Protein AF-A0A5C5ZDZ0-F1 (afdb_monomer_lite)

Foldseek 3Di:
DDQEDEDEPPLVCVDPVNQVVCVVVNHHYHYDPVVCCVVCVVVVVVVVCCCVVQVVPDDDQDQVRVQVSSVVVVCCQQAPAQDVVVVGDHHDDDDDDDDDGPDQDFDQDPDDSDDDPPPDPDRPGSLPDTDGDFDDDDDPPCVVHQDPPSLLQRLLLVQQVCQVCCVVDVAPSADEQEAAASRLQSLLLLQQCQPPCVSLVDHPDSVGGSHHQAGEHEFYAAAQLDFDPVPPCQVSCCVVQNDCVVRVVSRLSRGSLNSNPDRPHEYEYEYEPLEDPRRVSRSVVSVVSCVVNVHHYHYDYHPDNPYRDDDPDPVSVVVVSVRCVVGRD

InterPro domains:
  IPR001584 Integrase, catalytic core [PF13683] (26-91)
  IPR001584 Integrase, catalytic core [PS50994] (1-98)
  IPR012337 Ribonuclease H-like superfamily [SSF53098] (2-94)
  IPR029058 Alpha/Beta hydrolase fold [G3DSA:3.40.50.1820] (95-325)
  IPR029058 Alpha/Beta hydrolase fold [SSF53474] (126-300)
  IPR036397 Ribonuclease H superfamily [G3DSA:3.30.420.10] (1-94)

Radius of gyration: 21.69 Å; chains: 1; bounding box: 48×58×60 Å

Sequence (329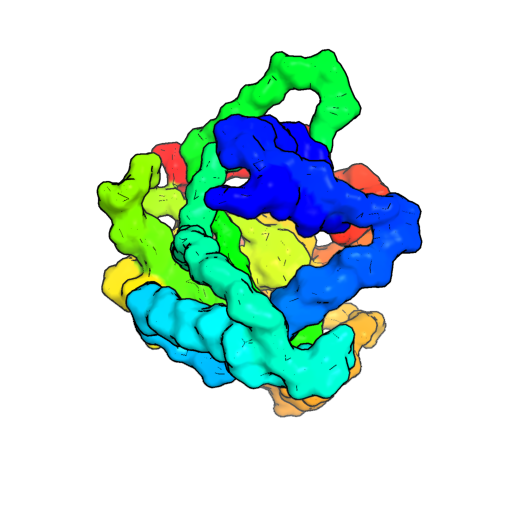 aa):
MPKYIRSDNGSEFTAKAVREWLARVGVQTLFIEPGSPWENGYVESFNGKLRDELLAREQFDTLLEAKVLIERWRRHYNTARPHSSLGYRPPPRRRPSQLASFRLRLHEASWLGYNTDAGSTTGGRSAGFAVAMADHPVAAPYKGIDPMPDSAWKIKAAARTLRAQQSDLPLNGKIGVVGFSRGSGMALMLATTGSMAEFDCQGEPRAEDSRVQAAVMMSGRFTYLDLLDDDRMLPRYAKAWGDRETHRDAWRAHGALDYLTKPTIPLLLTINTAEGPDALHQMEVLRARLTGLGSPSTYVPDANPRGHKVTLDPEILGAMTAYLRARLE

pLDDT: mean 71.9, std 19.52, range [22.02, 97.06]

Organism: NCBI:txid2528002

Secondary structure (DSSP, 8-state):
--SEEEE-S-HHHH-HHHHHHHHHTT-EEEEPPTT-GGGGHHHHHHHHHHIIIIITT---SSHHHHHHHHHHHHHHHHHT--BGGGTTBPPP-PPPPP--------EE--SSS----S---------S-EE--------TTSTTS--TTHHHHHHHHHHHHHHHGGGGTT--S--EEEE-THHHHHHHHHHH-TT-HHHHSSSS-TTS----SEEEE-S----SSS--TT-TTHHHHHHHH--TTT-HHHHHHH-GGGG-S--SSPEEE--BTTS-HHHHHHHHHHHHHHHHTT--EEE--B-SS--SS----HHHHHHHHHHHHHHH-

Structure (mmCIF, N/CA/C/O backbone):
data_AF-A0A5C5ZDZ0-F1
#
_entry.id   AF-A0A5C5ZDZ0-F1
#
loop_
_atom_site.group_PDB
_atom_site.id
_atom_site.type_symbol
_atom_site.label_atom_id
_atom_site.label_alt_id
_atom_site.label_comp_id
_atom_site.label_asym_id
_atom_site.label_entity_id
_atom_site.label_seq_id
_atom_site.pdbx_PDB_ins_code
_atom_site.Cartn_x
_atom_site.Cartn_y
_atom_site.Cartn_z
_atom_site.occupancy
_atom_site.B_iso_or_equiv
_atom_site.auth_seq_id
_atom_site.auth_comp_id
_atom_site.auth_asym_id
_atom_site.auth_atom_id
_atom_site.pdbx_PDB_model_num
ATOM 1 N N . MET A 1 1 ? 0.935 -22.674 28.063 1.00 46.53 1 MET A N 1
ATOM 2 C CA . MET A 1 1 ? 1.931 -21.738 27.497 1.00 46.53 1 MET A CA 1
ATOM 3 C C . MET A 1 1 ? 3.280 -22.446 27.379 1.00 46.53 1 MET A C 1
ATOM 5 O O . MET A 1 1 ? 3.569 -23.264 28.250 1.00 46.53 1 MET A O 1
ATOM 9 N N . PRO A 1 2 ? 4.060 -22.235 26.302 1.00 51.84 2 PRO A N 1
ATOM 10 C CA . PRO A 1 2 ? 5.414 -22.788 26.185 1.00 51.84 2 PRO A CA 1
ATOM 11 C C . PRO A 1 2 ? 6.343 -22.161 27.235 1.00 51.84 2 PRO A C 1
ATOM 13 O O . PRO A 1 2 ? 6.174 -21.000 27.568 1.00 51.84 2 PRO A O 1
ATOM 16 N N . LYS A 1 3 ? 7.332 -22.901 27.756 1.00 54.81 3 LYS A N 1
ATOM 17 C CA . LYS A 1 3 ? 8.294 -22.339 28.730 1.00 54.81 3 LYS A CA 1
ATOM 18 C C . LYS A 1 3 ? 9.253 -21.324 28.098 1.00 54.81 3 LYS A C 1
ATOM 20 O O . LYS A 1 3 ? 9.674 -20.391 28.768 1.00 54.81 3 LYS A O 1
ATOM 25 N N . TYR A 1 4 ? 9.560 -21.508 26.814 1.00 60.47 4 TYR A N 1
ATOM 26 C CA . TYR A 1 4 ? 10.470 -20.662 26.053 1.00 60.47 4 TYR A CA 1
ATOM 27 C C . TYR A 1 4 ? 9.882 -20.338 24.681 1.00 60.47 4 TYR A C 1
ATOM 29 O O . TYR A 1 4 ? 9.266 -21.203 24.054 1.00 60.47 4 TYR A O 1
ATOM 37 N N . ILE A 1 5 ? 10.118 -19.121 24.205 1.00 64.50 5 ILE A N 1
ATOM 38 C CA . ILE A 1 5 ? 9.967 -18.723 22.807 1.00 64.50 5 ILE A CA 1
ATOM 39 C C . ILE A 1 5 ? 11.351 -18.359 22.295 1.00 64.50 5 ILE A C 1
ATOM 41 O O . ILE A 1 5 ? 12.036 -17.535 22.897 1.00 64.50 5 ILE A O 1
ATOM 45 N N . ARG A 1 6 ? 11.765 -19.011 21.207 1.00 62.66 6 ARG A N 1
ATOM 46 C CA . ARG A 1 6 ? 13.028 -18.725 20.534 1.00 62.66 6 ARG A CA 1
ATOM 47 C C . ARG A 1 6 ? 12.765 -17.860 19.309 1.00 62.66 6 ARG A C 1
ATOM 49 O O . ARG A 1 6 ? 11.831 -18.143 18.561 1.00 62.66 6 ARG A O 1
ATOM 56 N N . SER A 1 7 ? 13.567 -16.823 19.140 1.00 63.81 7 SER A N 1
ATOM 57 C CA . SER A 1 7 ? 13.426 -15.820 18.087 1.00 63.81 7 SER A CA 1
ATOM 58 C C . SER A 1 7 ? 14.795 -15.352 17.620 1.00 63.81 7 SER A C 1
ATOM 60 O O . SER A 1 7 ? 15.788 -15.503 18.334 1.00 63.81 7 SER A O 1
ATOM 62 N N . ASP A 1 8 ? 14.851 -14.766 16.432 1.00 67.38 8 ASP A N 1
ATOM 63 C CA . ASP A 1 8 ? 16.045 -14.056 16.003 1.00 67.38 8 ASP A CA 1
ATOM 64 C C . ASP A 1 8 ? 16.266 -12.775 16.830 1.00 67.38 8 ASP A C 1
ATOM 66 O O . ASP A 1 8 ? 15.455 -12.404 17.686 1.00 67.38 8 ASP A O 1
ATOM 70 N N . ASN A 1 9 ? 17.386 -12.092 16.583 1.00 65.31 9 ASN A N 1
ATOM 71 C CA . ASN A 1 9 ? 17.652 -10.768 17.155 1.00 65.31 9 ASN A CA 1
ATOM 72 C C . ASN A 1 9 ? 16.878 -9.655 16.429 1.00 65.31 9 ASN A C 1
ATOM 74 O O . ASN A 1 9 ? 17.279 -8.492 16.490 1.00 65.31 9 ASN A O 1
ATOM 78 N N . GLY A 1 10 ? 15.788 -10.000 15.734 1.00 55.09 10 GLY A N 1
ATOM 79 C CA . GLY A 1 10 ? 14.876 -9.031 15.155 1.00 55.09 10 GLY A CA 1
ATOM 80 C C . GLY A 1 10 ? 14.424 -8.039 16.222 1.00 55.09 10 GLY A C 1
ATOM 81 O O . GLY A 1 10 ? 14.182 -8.391 17.388 1.00 55.09 10 GLY A O 1
ATOM 82 N N . SER A 1 11 ? 14.335 -6.769 15.838 1.00 51.00 11 SER A N 1
ATOM 83 C CA . SER A 1 11 ? 13.898 -5.695 16.733 1.00 51.00 11 SER A CA 1
ATOM 84 C C . SER A 1 11 ? 12.500 -5.956 17.303 1.00 51.00 11 SER A C 1
ATOM 86 O O . SER A 1 11 ? 12.177 -5.494 18.394 1.00 51.00 11 SER A O 1
ATOM 88 N N . GLU A 1 12 ? 11.685 -6.754 16.607 1.00 53.62 12 GLU A N 1
ATOM 89 C CA . GLU A 1 12 ? 10.341 -7.158 17.011 1.00 53.62 12 GLU A CA 1
ATOM 90 C C . GLU A 1 12 ? 10.344 -8.078 18.237 1.00 53.62 12 GLU A C 1
ATOM 92 O O . GLU A 1 12 ? 9.458 -7.979 19.085 1.00 53.62 12 GLU A O 1
ATOM 97 N N . PHE A 1 13 ? 11.332 -8.968 18.354 1.00 58.50 13 PHE A N 1
ATOM 98 C CA . PHE A 1 13 ? 11.381 -9.972 19.419 1.00 58.50 13 PHE A CA 1
ATOM 99 C C . PHE A 1 13 ? 12.264 -9.556 20.595 1.00 58.50 13 PHE A C 1
ATOM 101 O O . PHE A 1 13 ? 12.034 -9.988 21.726 1.00 58.50 13 PHE A O 1
ATOM 108 N N . THR A 1 14 ? 13.250 -8.694 20.345 1.00 60.94 14 THR A N 1
ATOM 109 C CA . THR A 1 14 ? 14.089 -8.071 21.382 1.00 60.94 14 THR A CA 1
ATOM 110 C C . THR A 1 14 ? 13.385 -6.906 22.087 1.00 60.94 14 THR A C 1
ATOM 112 O O . THR A 1 14 ? 13.810 -6.498 23.173 1.00 60.94 14 THR A O 1
ATOM 115 N N . ALA A 1 15 ? 12.262 -6.432 21.530 1.00 65.81 15 ALA A N 1
ATOM 116 C CA . ALA A 1 15 ? 11.433 -5.372 22.086 1.00 65.81 15 ALA A CA 1
ATOM 117 C C . ALA A 1 15 ? 11.039 -5.625 23.551 1.00 65.81 15 ALA A C 1
ATOM 119 O O . ALA A 1 15 ? 10.497 -6.674 23.920 1.00 65.81 15 ALA A O 1
ATOM 120 N N . LYS A 1 16 ? 11.231 -4.601 24.390 1.00 65.56 16 LYS A N 1
ATOM 121 C CA . LYS A 1 16 ? 10.902 -4.633 25.823 1.00 65.56 16 LYS A CA 1
ATOM 122 C C . LYS A 1 16 ? 9.440 -5.012 26.076 1.00 65.56 16 LYS A C 1
ATOM 124 O O . LYS A 1 16 ? 9.184 -5.871 26.909 1.00 65.56 16 LYS A O 1
ATOM 129 N N . ALA A 1 17 ? 8.504 -4.468 25.294 1.00 67.81 17 ALA A N 1
ATOM 130 C CA . ALA A 1 17 ? 7.075 -4.771 25.412 1.00 67.81 17 ALA A CA 1
ATOM 131 C C . ALA A 1 17 ? 6.756 -6.262 25.189 1.00 67.81 17 ALA A C 1
ATOM 133 O O . ALA A 1 17 ? 5.921 -6.839 25.889 1.00 67.81 17 ALA A O 1
ATOM 134 N N . VAL A 1 18 ? 7.449 -6.909 24.246 1.00 59.88 18 VAL A N 1
ATOM 135 C CA . VAL A 1 18 ? 7.303 -8.346 23.980 1.00 59.88 18 VAL A CA 1
ATOM 136 C C . VAL A 1 18 ? 7.912 -9.154 25.120 1.00 59.88 18 VAL A C 1
ATOM 138 O O . VAL A 1 18 ? 7.264 -10.067 25.622 1.00 59.88 18 VAL A O 1
ATOM 141 N N . ARG A 1 19 ? 9.097 -8.778 25.613 1.00 65.50 19 ARG A N 1
ATOM 142 C CA . ARG A 1 19 ? 9.741 -9.435 26.764 1.00 65.50 19 ARG A CA 1
ATOM 143 C C . ARG A 1 19 ? 8.930 -9.297 28.055 1.00 65.50 19 ARG A C 1
ATOM 145 O O . ARG A 1 19 ? 8.810 -10.265 28.796 1.00 65.50 19 ARG A O 1
ATOM 152 N N . GLU A 1 20 ? 8.330 -8.137 28.304 1.00 72.88 20 GLU A N 1
ATOM 153 C CA . GLU A 1 20 ? 7.450 -7.887 29.451 1.00 72.88 20 GLU A CA 1
ATOM 154 C C . GLU A 1 20 ? 6.137 -8.659 29.337 1.00 72.88 20 GLU A C 1
ATOM 156 O O . GLU A 1 20 ? 5.666 -9.241 30.313 1.00 72.88 20 GLU A O 1
ATOM 161 N N . TRP A 1 21 ? 5.535 -8.712 28.146 1.00 74.56 21 TRP A N 1
ATOM 162 C CA . TRP A 1 21 ? 4.366 -9.555 27.918 1.00 74.56 21 TRP A CA 1
ATOM 163 C C . TRP A 1 21 ? 4.689 -11.035 28.134 1.00 74.56 21 TRP A C 1
ATOM 165 O O . TRP A 1 21 ? 3.961 -11.702 28.866 1.00 74.56 21 TRP A O 1
ATOM 175 N N . LEU A 1 22 ? 5.800 -11.521 27.577 1.00 66.19 22 LEU A N 1
ATOM 176 C CA . LEU A 1 22 ? 6.263 -12.897 27.749 1.00 66.19 22 LEU A CA 1
ATOM 177 C C . LEU A 1 22 ? 6.552 -13.214 29.217 1.00 66.19 22 LEU A C 1
ATOM 179 O O . LEU A 1 22 ? 6.058 -14.220 29.719 1.00 66.19 22 LEU A O 1
ATOM 183 N N . ALA A 1 23 ? 7.210 -12.311 29.944 1.00 72.62 23 ALA A N 1
ATOM 184 C CA . ALA A 1 23 ? 7.412 -12.445 31.383 1.00 72.62 23 ALA A CA 1
ATOM 185 C C . ALA A 1 23 ? 6.079 -12.524 32.150 1.00 72.62 23 ALA A C 1
ATOM 187 O O . ALA A 1 23 ? 5.913 -13.410 32.987 1.00 72.62 23 ALA A O 1
ATOM 188 N N . ARG A 1 24 ? 5.094 -11.671 31.821 1.00 73.25 24 ARG A N 1
ATOM 189 C CA . ARG A 1 24 ? 3.752 -11.702 32.438 1.00 73.25 24 ARG A CA 1
ATOM 190 C C . ARG A 1 24 ? 3.003 -13.006 32.176 1.00 73.25 24 ARG A C 1
ATOM 192 O O . ARG A 1 24 ? 2.290 -13.474 33.056 1.00 73.25 24 ARG A O 1
ATOM 199 N N . VAL A 1 25 ? 3.159 -13.603 30.993 1.00 71.75 25 VAL A N 1
ATOM 200 C CA . VAL A 1 25 ? 2.540 -14.900 30.668 1.00 71.75 25 VAL A CA 1
ATOM 201 C C . VAL A 1 25 ? 3.398 -16.106 31.085 1.00 71.75 25 VAL A C 1
ATOM 203 O O . VAL A 1 25 ? 3.044 -17.245 30.770 1.00 71.75 25 VAL A O 1
ATOM 206 N N . GLY A 1 26 ? 4.502 -15.876 31.809 1.00 73.00 26 GLY A N 1
ATOM 207 C CA . GLY A 1 26 ? 5.391 -16.916 32.336 1.00 73.00 26 GLY A CA 1
ATOM 208 C C . GLY A 1 26 ? 6.245 -17.617 31.273 1.00 73.00 26 GLY A C 1
ATOM 209 O O . GLY A 1 26 ? 6.623 -18.774 31.452 1.00 73.00 26 GLY A O 1
ATOM 210 N N . VAL A 1 27 ? 6.514 -16.945 30.154 1.00 70.50 27 VAL A N 1
ATOM 211 C CA . VAL A 1 27 ? 7.265 -17.449 28.999 1.00 70.50 27 VAL A CA 1
ATOM 212 C C . VAL A 1 27 ? 8.616 -16.732 28.917 1.00 70.50 27 VAL A C 1
ATOM 214 O O . VAL A 1 27 ? 8.676 -15.508 28.951 1.00 70.50 27 VAL A O 1
ATOM 217 N N . GLN A 1 28 ? 9.715 -17.474 28.791 1.00 68.12 28 GLN A N 1
ATOM 218 C CA . GLN A 1 28 ? 11.064 -16.906 28.660 1.00 68.12 28 GLN A CA 1
ATOM 219 C C . GLN A 1 28 ? 11.468 -16.748 27.181 1.00 68.12 28 GLN A C 1
ATOM 221 O O . GLN A 1 28 ? 11.050 -17.533 26.333 1.00 68.12 28 GLN A O 1
ATOM 226 N N . THR A 1 29 ? 12.284 -15.747 26.848 1.00 65.44 29 THR A N 1
ATOM 227 C CA . THR A 1 29 ? 12.814 -15.530 25.485 1.00 65.44 29 THR A CA 1
ATOM 228 C C . THR A 1 29 ? 14.214 -16.109 25.324 1.00 65.44 29 THR A C 1
ATOM 230 O O . THR A 1 29 ? 15.082 -15.829 26.149 1.00 65.44 29 THR A O 1
ATOM 233 N N . LEU A 1 30 ? 14.447 -16.854 24.242 1.00 64.81 30 LEU A N 1
ATOM 234 C CA . LEU A 1 30 ? 15.767 -17.300 23.792 1.00 64.81 30 LEU A CA 1
ATOM 235 C C . LEU A 1 30 ? 16.087 -16.619 22.462 1.00 64.81 30 LEU A C 1
ATOM 237 O O . LEU A 1 30 ? 15.472 -16.928 21.445 1.00 64.81 30 LEU A O 1
ATOM 241 N N . PHE A 1 31 ? 17.039 -15.698 22.462 1.00 67.31 31 PHE A N 1
ATOM 242 C CA . PHE A 1 31 ? 17.523 -15.108 21.219 1.00 67.31 31 PHE A CA 1
ATOM 243 C C . PHE A 1 31 ? 18.543 -16.035 20.565 1.00 67.31 31 PHE A C 1
ATOM 245 O O . PHE A 1 31 ? 19.275 -16.735 21.267 1.00 67.31 31 PHE A O 1
ATOM 252 N N . ILE A 1 32 ? 18.572 -16.070 19.232 1.00 64.06 32 ILE A N 1
ATOM 253 C CA . ILE A 1 32 ? 19.699 -16.678 18.515 1.00 64.06 32 ILE A CA 1
ATOM 254 C C . ILE A 1 32 ? 20.970 -15.866 18.763 1.00 64.06 32 ILE A C 1
ATOM 256 O O . ILE A 1 32 ? 20.905 -14.665 19.037 1.00 64.06 32 ILE A O 1
ATOM 260 N N . GLU A 1 33 ? 22.132 -16.488 18.631 1.00 63.62 33 GLU A N 1
ATOM 261 C CA . GLU A 1 33 ? 23.391 -15.747 18.720 1.00 63.62 33 GLU A CA 1
ATOM 262 C C . GLU A 1 33 ? 23.516 -14.716 17.572 1.00 63.62 33 GLU A C 1
ATOM 264 O O . GLU A 1 33 ? 23.142 -15.004 16.426 1.00 63.62 33 GLU A O 1
ATOM 269 N N . PRO A 1 34 ? 24.007 -13.487 17.836 1.00 55.81 34 PRO A N 1
ATOM 270 C CA . PRO A 1 34 ? 24.272 -12.510 16.784 1.00 55.81 34 PRO A CA 1
ATOM 271 C C . PRO A 1 34 ? 25.219 -13.078 15.721 1.00 55.81 34 PRO A C 1
ATOM 273 O O . PRO A 1 34 ? 26.289 -13.581 16.042 1.00 55.81 34 PRO A O 1
ATOM 276 N N . GLY A 1 35 ? 24.828 -12.987 14.447 1.00 52.69 35 GLY A N 1
ATOM 277 C CA . GLY A 1 35 ? 25.597 -13.570 13.343 1.00 52.69 35 GLY A CA 1
ATOM 278 C C . GLY A 1 35 ? 25.343 -15.061 13.092 1.00 52.69 35 GLY A C 1
ATOM 279 O O . GLY A 1 35 ? 25.964 -15.608 12.184 1.00 52.69 35 GLY A O 1
ATOM 280 N N . SER A 1 36 ? 24.396 -15.687 13.807 1.00 58.69 36 SER A N 1
ATOM 281 C CA . SER A 1 36 ? 24.085 -17.121 13.703 1.00 58.69 36 SER A CA 1
ATOM 282 C C . SER A 1 36 ? 22.693 -17.423 13.107 1.00 58.69 36 SER A C 1
ATOM 284 O O . SER A 1 36 ? 21.864 -18.064 13.756 1.00 58.69 36 SER A O 1
ATOM 286 N N . PRO A 1 37 ? 22.382 -17.006 11.858 1.00 52.22 37 PRO A N 1
ATOM 287 C CA . PRO A 1 37 ? 21.053 -17.180 11.252 1.00 52.22 37 PRO A CA 1
ATOM 288 C C . PRO A 1 37 ? 20.630 -18.650 11.085 1.00 52.22 37 PRO A C 1
ATOM 290 O O . PRO A 1 37 ? 19.439 -18.958 11.073 1.00 52.22 37 PRO A O 1
ATOM 293 N N . TRP A 1 38 ? 21.584 -19.588 11.023 1.00 53.75 38 TRP A N 1
ATOM 294 C CA . TRP A 1 38 ? 21.302 -21.030 10.948 1.00 53.75 38 TRP A CA 1
ATOM 295 C C . TRP A 1 38 ? 20.520 -21.554 12.161 1.00 53.75 38 TRP A C 1
ATOM 297 O O . TRP A 1 38 ? 19.817 -22.560 12.059 1.00 53.75 38 TRP A O 1
ATOM 307 N N . GLU A 1 39 ? 20.585 -20.857 13.296 1.00 53.88 39 GLU A N 1
ATOM 308 C CA . GLU A 1 39 ? 19.849 -21.205 14.506 1.00 53.88 39 GLU A CA 1
ATOM 309 C C . GLU A 1 39 ? 18.336 -20.986 14.398 1.00 53.88 39 GLU A C 1
ATOM 311 O O . GLU A 1 39 ? 17.577 -21.596 15.153 1.00 53.88 39 GLU A O 1
ATOM 316 N N . ASN A 1 40 ? 17.885 -20.151 13.459 1.00 64.62 40 ASN A N 1
ATOM 317 C CA . ASN A 1 40 ? 16.468 -19.882 13.209 1.00 64.62 40 ASN A CA 1
ATOM 318 C C . ASN A 1 40 ? 15.873 -20.771 12.102 1.00 64.62 40 ASN A C 1
ATOM 320 O O . ASN A 1 40 ? 14.661 -20.770 11.867 1.00 64.62 40 ASN A O 1
ATOM 324 N N . GLY A 1 41 ? 16.706 -21.588 11.447 1.00 54.62 41 GLY A N 1
ATOM 325 C CA . GLY A 1 41 ? 16.325 -22.337 10.249 1.00 54.62 41 GLY A CA 1
ATOM 326 C C . GLY A 1 41 ? 15.127 -23.276 10.436 1.00 54.62 41 GLY A C 1
ATOM 327 O O . GLY A 1 41 ? 14.399 -23.547 9.485 1.00 54.62 41 GLY A O 1
ATOM 328 N N . TYR A 1 42 ? 14.853 -23.748 11.657 1.00 57.59 42 TYR A N 1
ATOM 329 C CA . TYR A 1 42 ? 13.686 -24.594 11.931 1.00 57.59 42 TYR A CA 1
ATOM 330 C C . TYR A 1 42 ? 12.364 -23.803 11.992 1.00 57.59 42 TYR A C 1
ATOM 332 O O . TYR A 1 42 ? 11.339 -24.328 11.554 1.00 57.59 42 TYR A O 1
ATOM 340 N N . VAL A 1 43 ? 12.369 -22.557 12.490 1.00 59.88 43 VAL A N 1
ATOM 341 C CA . VAL A 1 43 ? 11.190 -21.665 12.488 1.00 59.88 43 VAL A CA 1
ATOM 342 C C . VAL A 1 43 ? 10.908 -21.192 11.070 1.00 59.88 43 VAL A C 1
ATOM 344 O O . VAL A 1 43 ? 9.765 -21.221 10.618 1.00 59.88 43 VAL A O 1
ATOM 347 N N . GLU A 1 44 ? 11.956 -20.817 10.341 1.00 60.66 44 GLU A N 1
ATOM 348 C CA . GLU A 1 44 ? 11.855 -20.412 8.939 1.00 60.66 44 GLU A CA 1
ATOM 349 C C . GLU A 1 44 ? 11.362 -21.560 8.057 1.00 60.66 44 GLU A C 1
ATOM 351 O O . GLU A 1 44 ? 10.467 -21.368 7.233 1.00 60.66 44 GLU A O 1
ATOM 356 N N . SER A 1 45 ? 11.869 -22.774 8.286 1.00 63.62 45 SER A N 1
ATOM 357 C CA . SER A 1 45 ? 11.377 -23.982 7.627 1.00 63.62 45 SER A CA 1
ATOM 358 C C . SER A 1 45 ? 9.913 -24.249 7.980 1.00 63.62 45 SER A C 1
ATOM 360 O O . SER A 1 45 ? 9.108 -24.441 7.074 1.00 63.62 45 SER A O 1
ATOM 362 N N . PHE A 1 46 ? 9.523 -24.179 9.259 1.00 66.25 46 PHE A N 1
ATOM 363 C CA . PHE A 1 46 ? 8.125 -24.343 9.678 1.00 66.25 46 PHE A CA 1
ATOM 364 C C . PHE A 1 46 ? 7.190 -23.352 8.970 1.00 66.25 46 PHE A C 1
ATOM 366 O O . PHE A 1 46 ? 6.206 -23.769 8.356 1.00 66.25 46 PHE A O 1
ATOM 373 N N . ASN A 1 47 ? 7.515 -22.057 9.010 1.00 64.25 47 ASN A N 1
ATOM 374 C CA . ASN A 1 47 ? 6.715 -21.006 8.381 1.00 64.25 47 ASN A CA 1
ATOM 375 C C . ASN A 1 47 ? 6.685 -21.160 6.855 1.00 64.25 47 ASN A C 1
ATOM 377 O O . ASN A 1 47 ? 5.637 -20.988 6.233 1.00 64.25 47 ASN A O 1
ATOM 381 N N . GLY A 1 48 ? 7.811 -21.552 6.253 1.00 66.19 48 GLY A N 1
ATOM 382 C CA . GLY A 1 48 ? 7.889 -21.899 4.839 1.00 66.19 48 GLY A CA 1
ATOM 383 C C . GLY A 1 48 ? 6.970 -23.065 4.475 1.00 66.19 48 GLY A C 1
ATOM 384 O O . GLY A 1 48 ? 6.224 -22.965 3.510 1.00 66.19 48 GLY A O 1
ATOM 385 N N . LYS A 1 49 ? 6.948 -24.141 5.272 1.00 74.12 49 LYS A N 1
ATOM 386 C CA . LYS A 1 49 ? 6.080 -25.304 5.032 1.00 74.12 49 LYS A CA 1
ATOM 387 C C . LYS A 1 49 ? 4.606 -24.999 5.252 1.00 74.12 49 LYS A C 1
ATOM 389 O O . LYS A 1 49 ? 3.800 -25.413 4.430 1.00 74.12 49 LYS A O 1
ATOM 394 N N . LEU A 1 50 ? 4.250 -24.248 6.293 1.00 71.56 50 LEU A N 1
ATOM 395 C CA . LEU A 1 50 ? 2.871 -23.792 6.498 1.00 71.56 50 LEU A CA 1
ATOM 396 C C . LEU A 1 50 ? 2.376 -23.000 5.285 1.00 71.56 50 LEU A C 1
ATOM 398 O O . LEU A 1 50 ? 1.265 -23.215 4.804 1.00 71.56 50 LEU A O 1
ATOM 402 N N . ARG A 1 51 ? 3.224 -22.116 4.757 1.00 67.25 51 ARG A N 1
ATOM 403 C CA . ARG A 1 51 ? 2.914 -21.358 3.551 1.00 67.25 51 ARG A CA 1
ATOM 404 C C . ARG A 1 51 ? 2.762 -22.269 2.334 1.00 67.25 51 ARG A C 1
ATOM 406 O O . ARG A 1 51 ? 1.719 -22.245 1.698 1.00 67.25 51 ARG A O 1
ATOM 413 N N . ASP A 1 52 ? 3.779 -23.063 2.020 1.00 67.62 52 ASP A N 1
ATOM 414 C CA . ASP A 1 52 ? 3.852 -23.799 0.754 1.00 67.62 52 ASP A CA 1
ATOM 415 C C . ASP A 1 52 ? 2.877 -24.996 0.702 1.00 67.62 52 ASP A C 1
ATOM 417 O O . ASP A 1 52 ? 2.422 -25.389 -0.373 1.00 67.62 52 ASP A O 1
ATOM 421 N N . GLU A 1 53 ? 2.561 -25.596 1.853 1.00 76.62 53 GLU A N 1
ATOM 422 C CA . GLU A 1 53 ? 1.744 -26.813 1.946 1.00 76.62 53 GLU A CA 1
ATOM 423 C C . GLU A 1 53 ? 0.280 -26.545 2.313 1.00 76.62 53 GLU A C 1
ATOM 425 O O . GLU A 1 53 ? -0.542 -27.435 2.102 1.00 76.62 53 GLU A O 1
ATOM 430 N N . LEU A 1 54 ? -0.052 -25.363 2.846 1.00 71.12 54 LEU A N 1
ATOM 431 C CA . LEU A 1 54 ? -1.425 -24.998 3.210 1.00 71.12 54 LEU A CA 1
ATOM 432 C C . LEU A 1 54 ? -1.832 -23.642 2.633 1.00 71.12 54 LEU A C 1
ATOM 434 O O . LEU A 1 54 ? -2.721 -23.580 1.792 1.00 71.12 54 LEU A O 1
ATOM 438 N N . LEU A 1 55 ? -1.188 -22.552 3.059 1.00 65.81 55 LEU A N 1
ATOM 439 C CA . LEU A 1 55 ? -1.684 -21.197 2.761 1.00 65.81 55 LEU A CA 1
ATOM 440 C C . LEU A 1 55 ? -1.602 -20.824 1.273 1.00 65.81 55 LEU A C 1
ATOM 442 O O . LEU A 1 55 ? -2.314 -19.933 0.829 1.00 65.81 55 LEU A O 1
ATOM 446 N N . ALA A 1 56 ? -0.720 -21.472 0.512 1.00 64.31 56 ALA A N 1
ATOM 447 C CA . ALA A 1 56 ? -0.585 -21.287 -0.930 1.00 64.31 56 ALA A CA 1
ATOM 448 C C . ALA A 1 56 ? -1.454 -22.250 -1.758 1.00 64.31 56 ALA A C 1
ATOM 450 O O . ALA A 1 56 ? -1.484 -22.128 -2.979 1.00 64.31 56 ALA A O 1
ATOM 451 N N . ARG A 1 57 ? -2.101 -23.234 -1.121 1.00 64.19 57 ARG A N 1
ATOM 452 C CA . ARG A 1 57 ? -2.883 -24.284 -1.796 1.00 64.19 57 ARG A CA 1
ATOM 453 C C . ARG A 1 57 ? -4.378 -24.172 -1.546 1.00 64.19 57 ARG A C 1
ATOM 455 O O . ARG A 1 57 ? -5.152 -24.610 -2.384 1.00 64.19 57 ARG A O 1
ATOM 462 N N . GLU A 1 58 ? -4.754 -23.601 -0.410 1.00 60.50 58 GLU A N 1
ATOM 463 C CA . GLU A 1 58 ? -6.140 -23.464 0.014 1.00 60.50 58 GLU A CA 1
ATOM 464 C C . GLU A 1 58 ? -6.586 -22.002 -0.103 1.00 60.50 58 GLU A C 1
ATOM 466 O O . GLU A 1 58 ? -5.865 -21.084 0.298 1.00 60.50 58 GLU A O 1
ATOM 471 N N . GLN A 1 59 ? -7.794 -21.792 -0.621 1.00 61.62 59 GLN A N 1
ATOM 472 C CA . GLN A 1 59 ? -8.527 -20.537 -0.492 1.00 61.62 59 GLN A CA 1
ATOM 473 C C . GLN A 1 59 ? -9.525 -20.712 0.655 1.00 61.62 59 GLN A C 1
ATOM 475 O O . GLN A 1 59 ? -10.185 -21.741 0.734 1.00 61.62 59 GLN A O 1
ATOM 480 N N . PHE A 1 60 ? -9.587 -19.750 1.577 1.00 69.88 60 PHE A N 1
ATOM 481 C CA . PHE A 1 60 ? -10.499 -19.821 2.719 1.00 69.88 60 PHE A CA 1
ATOM 482 C C . PHE A 1 60 ? -11.704 -18.920 2.467 1.00 69.88 60 PHE A C 1
ATOM 484 O O . PHE A 1 60 ? -11.545 -17.702 2.368 1.00 69.88 60 PHE A O 1
ATOM 491 N N . ASP A 1 61 ? -12.894 -19.504 2.433 1.00 52.88 61 ASP A N 1
ATOM 492 C CA . ASP A 1 61 ? -14.158 -18.793 2.264 1.00 52.88 61 ASP A CA 1
ATOM 493 C C . ASP A 1 61 ? -14.665 -18.239 3.602 1.00 52.88 61 ASP A C 1
ATOM 495 O O . ASP A 1 61 ? -15.350 -17.217 3.655 1.00 52.88 61 ASP A O 1
ATOM 499 N N . THR A 1 62 ? -14.301 -18.885 4.718 1.00 60.97 62 THR A N 1
ATOM 500 C CA . THR A 1 62 ? -14.693 -18.447 6.066 1.00 60.97 62 THR A CA 1
ATOM 501 C C . THR A 1 62 ? -13.569 -18.565 7.096 1.00 60.97 62 THR A C 1
ATOM 503 O O . THR A 1 62 ? -12.671 -19.404 7.010 1.00 60.97 62 THR A O 1
ATOM 506 N N . LEU A 1 63 ? -13.655 -17.769 8.169 1.00 58.53 63 LEU A N 1
ATOM 507 C CA . LEU A 1 63 ? -12.740 -17.893 9.311 1.00 58.53 63 LEU A CA 1
ATOM 508 C C . LEU A 1 63 ? -12.830 -19.275 9.981 1.00 58.53 63 LEU A C 1
ATOM 510 O O . LEU A 1 63 ? -11.837 -19.771 10.518 1.00 58.53 63 LEU A O 1
ATOM 514 N N . LEU A 1 64 ? -14.017 -19.888 9.990 1.00 65.19 64 LEU A N 1
ATOM 515 C CA . LEU A 1 64 ? -14.203 -21.231 10.534 1.00 65.19 64 LEU A CA 1
ATOM 516 C C . LEU A 1 64 ? -13.438 -22.263 9.701 1.00 65.19 64 LEU A C 1
ATOM 518 O O . LEU A 1 64 ? -12.713 -23.079 10.266 1.00 65.19 64 LEU A O 1
ATOM 522 N N . GLU A 1 65 ? -13.538 -22.180 8.380 1.00 58.16 65 GLU A N 1
ATOM 523 C CA . GLU A 1 65 ? -12.792 -23.031 7.459 1.00 58.16 65 GLU A CA 1
ATOM 524 C C . GLU A 1 65 ? -11.279 -22.867 7.632 1.00 58.16 65 GLU A C 1
ATOM 526 O O . GLU A 1 65 ? -10.576 -23.859 7.835 1.00 58.16 65 GLU A O 1
ATOM 531 N N . ALA A 1 66 ? -10.783 -21.626 7.688 1.00 64.06 66 ALA A N 1
ATOM 532 C CA . ALA A 1 66 ? -9.373 -21.360 7.963 1.00 64.06 66 ALA A CA 1
ATOM 533 C C . ALA A 1 66 ? -8.921 -22.007 9.282 1.00 64.06 66 ALA A C 1
ATOM 535 O O . ALA A 1 66 ? -7.894 -22.684 9.330 1.00 64.06 66 ALA A O 1
ATOM 536 N N . LYS A 1 67 ? -9.709 -21.872 10.360 1.00 67.62 67 LYS A N 1
ATOM 537 C CA . LYS A 1 67 ? -9.411 -22.508 11.657 1.00 67.62 67 LYS A CA 1
ATOM 538 C C . LYS A 1 67 ? -9.335 -24.033 11.543 1.00 67.62 67 LYS A C 1
ATOM 540 O O . LYS A 1 67 ? -8.423 -24.633 12.113 1.00 67.62 67 LYS A O 1
ATOM 545 N N . VAL A 1 68 ? -10.268 -24.656 10.825 1.00 72.81 68 VAL A N 1
ATOM 546 C CA . VAL A 1 68 ? -10.328 -26.115 10.656 1.00 72.81 68 VAL A CA 1
ATOM 547 C C . VAL A 1 68 ? -9.149 -26.625 9.827 1.00 72.81 68 VAL A C 1
ATOM 549 O O . VAL A 1 68 ? -8.470 -27.567 10.245 1.00 72.81 68 VAL A O 1
ATOM 552 N N . LEU A 1 69 ? -8.866 -25.997 8.685 1.00 67.88 69 LEU A N 1
ATOM 553 C CA . LEU A 1 69 ? -7.800 -26.415 7.774 1.00 67.88 69 LEU A CA 1
ATOM 554 C C . LEU A 1 69 ? -6.407 -26.184 8.376 1.00 67.88 69 LEU A C 1
ATOM 556 O O . LEU A 1 69 ? -5.556 -27.075 8.313 1.00 67.88 69 LEU A O 1
ATOM 560 N N . ILE A 1 70 ? -6.198 -25.060 9.068 1.00 76.50 70 ILE A N 1
ATOM 561 C CA . ILE A 1 70 ? -4.953 -24.791 9.801 1.00 76.50 70 ILE A CA 1
ATOM 562 C C . ILE A 1 70 ? -4.759 -25.797 10.941 1.00 76.50 70 ILE A C 1
ATOM 564 O O . ILE A 1 70 ? -3.657 -26.322 11.111 1.00 76.50 70 ILE A O 1
ATOM 568 N N . GLU A 1 71 ? -5.806 -26.128 11.704 1.00 79.88 71 GLU A N 1
ATOM 569 C CA . GLU A 1 71 ? -5.702 -27.130 12.773 1.00 79.88 71 GLU A CA 1
ATOM 570 C C . GLU A 1 71 ? -5.415 -28.530 12.214 1.00 79.88 71 GLU A C 1
ATOM 572 O O . GLU A 1 71 ? -4.588 -29.265 12.766 1.00 79.88 71 GLU A O 1
ATOM 577 N N . ARG A 1 72 ? -6.044 -28.895 11.092 1.00 76.06 72 ARG A N 1
ATOM 578 C CA . ARG A 1 72 ? -5.776 -30.156 10.392 1.00 76.06 72 ARG A CA 1
ATOM 579 C C . ARG A 1 72 ? -4.321 -30.234 9.937 1.00 76.06 72 ARG A C 1
ATOM 581 O O . ARG A 1 72 ? -3.654 -31.235 10.210 1.00 76.06 72 ARG A O 1
ATOM 588 N N . TRP A 1 73 ? -3.812 -29.178 9.307 1.00 82.94 73 TRP A N 1
ATOM 589 C CA . TRP A 1 73 ? -2.419 -29.107 8.876 1.00 82.94 73 TRP A CA 1
ATOM 590 C C . TRP A 1 73 ? -1.454 -29.151 10.062 1.00 82.94 73 TRP A C 1
ATOM 592 O O . TRP A 1 73 ? -0.506 -29.930 10.048 1.00 82.94 73 TRP A O 1
ATOM 602 N N . ARG A 1 74 ? -1.725 -28.408 11.143 1.00 81.38 74 ARG A N 1
ATOM 603 C CA . ARG A 1 74 ? -0.903 -28.417 12.364 1.00 81.38 74 ARG A CA 1
ATOM 604 C C . ARG A 1 74 ? -0.808 -29.817 12.967 1.00 81.38 74 ARG A C 1
ATOM 606 O O . ARG A 1 74 ? 0.275 -30.222 13.400 1.00 81.38 74 ARG A O 1
ATOM 613 N N . ARG A 1 75 ? -1.921 -30.559 13.025 1.00 73.25 75 ARG A N 1
ATOM 614 C CA . ARG A 1 75 ? -1.928 -31.960 13.477 1.00 73.25 75 ARG A CA 1
ATOM 615 C C . ARG A 1 75 ? -1.060 -32.810 12.562 1.00 73.25 75 ARG A C 1
ATOM 617 O O . ARG A 1 75 ? -0.137 -33.447 13.053 1.00 73.25 75 ARG A O 1
ATOM 624 N N . HIS A 1 76 ? -1.282 -32.737 11.250 1.00 76.12 76 HIS A N 1
ATOM 625 C CA . HIS A 1 76 ? -0.483 -33.468 10.269 1.00 76.12 76 HIS A CA 1
ATOM 626 C C . HIS A 1 76 ? 1.019 -33.166 10.404 1.00 76.12 76 HIS A C 1
ATOM 628 O O . HIS A 1 76 ? 1.814 -34.093 10.549 1.00 76.12 76 HIS A O 1
ATOM 634 N N . TYR A 1 77 ? 1.408 -31.891 10.469 1.00 73.88 77 TYR A N 1
ATOM 635 C CA . TYR A 1 77 ? 2.793 -31.450 10.640 1.00 73.88 77 TYR A CA 1
ATOM 636 C C . TYR A 1 77 ? 3.456 -32.062 11.883 1.00 73.88 77 TYR A C 1
ATOM 638 O O . TYR A 1 77 ? 4.595 -32.528 11.824 1.00 73.88 77 TYR A O 1
ATOM 646 N N . ASN A 1 78 ? 2.735 -32.085 13.008 1.00 72.31 78 ASN A N 1
ATOM 647 C CA . ASN A 1 78 ? 3.269 -32.533 14.294 1.00 72.31 78 ASN A CA 1
ATOM 648 C C . ASN A 1 78 ? 3.175 -34.045 14.534 1.00 72.31 78 ASN A C 1
ATOM 650 O O . ASN A 1 78 ? 3.851 -34.531 15.437 1.00 72.31 78 ASN A O 1
ATOM 654 N N . THR A 1 79 ? 2.337 -34.783 13.796 1.00 68.19 79 THR A N 1
ATOM 655 C CA . THR A 1 79 ? 2.083 -36.208 14.086 1.00 68.19 79 THR A CA 1
ATOM 656 C C . THR A 1 79 ? 2.304 -37.157 12.916 1.00 68.19 79 THR A C 1
ATOM 658 O O . THR A 1 79 ? 2.367 -38.360 13.148 1.00 68.19 79 THR A O 1
ATOM 661 N N . ALA A 1 80 ? 2.382 -36.663 11.679 1.00 70.06 80 ALA A N 1
ATOM 662 C CA . ALA A 1 80 ? 2.419 -37.508 10.482 1.00 70.06 80 ALA A CA 1
ATOM 663 C C . ALA A 1 80 ? 3.426 -37.056 9.412 1.00 70.06 80 ALA A C 1
ATOM 665 O O . ALA A 1 80 ? 3.937 -37.896 8.678 1.00 70.06 80 ALA A O 1
ATOM 666 N N . ARG A 1 81 ? 3.734 -35.757 9.315 1.00 74.88 81 ARG A N 1
ATOM 667 C CA . ARG A 1 81 ? 4.637 -35.213 8.295 1.00 74.88 81 ARG A CA 1
ATOM 668 C C . ARG A 1 81 ? 6.071 -35.733 8.494 1.00 74.88 81 ARG A C 1
ATOM 670 O O . ARG A 1 81 ? 6.604 -35.578 9.592 1.00 74.88 81 ARG A O 1
ATOM 677 N N . PRO A 1 82 ? 6.725 -36.292 7.460 1.00 70.69 82 PRO A N 1
ATOM 678 C CA . PRO A 1 82 ? 8.143 -36.644 7.506 1.00 70.69 82 PRO A CA 1
ATOM 679 C C . PRO A 1 82 ? 9.032 -35.401 7.643 1.00 70.69 82 PRO A C 1
ATOM 681 O O . PRO A 1 82 ? 8.910 -34.456 6.859 1.00 70.69 82 PRO A O 1
ATOM 684 N N . HIS A 1 83 ? 9.959 -35.400 8.605 1.00 67.88 83 HIS A N 1
ATOM 685 C CA . HIS A 1 83 ? 10.949 -34.325 8.763 1.00 67.88 83 HIS A CA 1
ATOM 686 C C . HIS A 1 83 ? 12.346 -34.849 8.443 1.00 67.88 83 HIS A C 1
ATOM 688 O O . HIS A 1 83 ? 12.792 -35.829 9.039 1.00 67.88 83 HIS A O 1
ATOM 694 N N . SER A 1 84 ? 13.053 -34.204 7.513 1.00 67.38 84 SER A N 1
ATOM 695 C CA . SER A 1 84 ? 14.397 -34.622 7.085 1.00 67.38 84 SER A CA 1
ATOM 696 C C . SER A 1 84 ? 15.405 -34.624 8.240 1.00 67.38 84 SER A C 1
ATOM 698 O O . SER A 1 84 ? 16.218 -35.536 8.338 1.00 67.38 84 SER A O 1
ATOM 700 N N . SER A 1 85 ? 15.283 -33.679 9.177 1.00 58.88 85 SER A N 1
ATOM 701 C CA . SER A 1 85 ? 16.086 -33.615 10.408 1.00 58.88 85 SER A CA 1
ATOM 702 C C . SER A 1 85 ? 15.831 -34.766 11.391 1.00 58.88 85 SER A C 1
ATOM 704 O O . SER A 1 85 ? 16.623 -34.970 12.305 1.00 58.88 85 SER A O 1
ATOM 706 N N . LEU A 1 86 ? 14.747 -35.528 11.208 1.00 65.06 86 LEU A N 1
ATOM 707 C CA . LEU A 1 86 ? 14.381 -36.700 12.010 1.00 65.06 86 LEU A CA 1
ATOM 708 C C . LEU A 1 86 ? 14.505 -38.008 11.209 1.00 65.06 86 LEU A C 1
ATOM 710 O O . LEU A 1 86 ? 13.840 -38.996 11.525 1.00 65.06 86 LEU A O 1
ATOM 714 N N . GLY A 1 87 ? 15.301 -38.019 10.133 1.00 69.19 87 GLY A N 1
ATOM 715 C CA . GLY A 1 87 ? 15.449 -39.192 9.267 1.00 69.19 87 GLY A CA 1
ATOM 716 C C . GLY A 1 87 ? 14.146 -39.572 8.558 1.00 69.19 87 GLY A C 1
ATOM 717 O O . GLY A 1 87 ? 13.833 -40.754 8.445 1.00 69.19 87 GLY A O 1
ATOM 718 N N . TYR A 1 88 ? 13.361 -38.571 8.137 1.00 70.19 88 TYR A N 1
ATOM 719 C CA . TYR A 1 88 ? 12.045 -38.725 7.500 1.00 70.19 88 TYR A CA 1
ATOM 720 C C . TYR A 1 88 ? 10.989 -39.411 8.376 1.00 70.19 88 TYR A C 1
ATOM 722 O O . TYR A 1 88 ? 10.014 -39.971 7.878 1.00 70.19 88 TYR A O 1
ATOM 730 N N . ARG A 1 89 ? 11.138 -39.318 9.700 1.00 56.84 89 ARG A N 1
ATOM 731 C CA . ARG A 1 89 ? 10.130 -39.778 10.658 1.00 56.84 89 ARG A CA 1
ATOM 732 C C . ARG A 1 89 ? 9.264 -38.608 11.150 1.00 56.84 89 ARG A C 1
ATOM 734 O O . ARG A 1 89 ? 9.744 -37.470 11.190 1.00 56.84 89 ARG A O 1
ATOM 741 N N . PRO A 1 90 ? 7.997 -38.855 11.527 1.00 55.91 90 PRO A N 1
ATOM 742 C CA . PRO A 1 90 ? 7.174 -37.857 12.202 1.00 55.91 90 PRO A CA 1
ATOM 743 C C . PRO A 1 90 ? 7.751 -37.486 13.580 1.00 55.91 90 PRO A C 1
ATOM 745 O O . PRO A 1 90 ? 8.406 -38.325 14.209 1.00 55.91 90 PRO A O 1
ATOM 748 N N . PRO A 1 91 ? 7.505 -36.267 14.095 1.00 60.78 91 PRO A N 1
ATOM 749 C CA . PRO A 1 91 ? 7.991 -35.858 15.408 1.00 60.78 91 PRO A CA 1
ATOM 750 C C . PRO A 1 91 ? 7.391 -36.738 16.517 1.00 60.78 91 PRO A C 1
ATOM 752 O O . PRO A 1 91 ? 6.223 -37.129 16.423 1.00 60.78 91 PRO A O 1
ATOM 755 N N . PRO A 1 92 ? 8.133 -37.033 17.600 1.00 46.88 92 PRO A N 1
ATOM 756 C CA . PRO A 1 92 ? 7.581 -37.769 18.733 1.00 46.88 92 PRO A CA 1
ATOM 757 C C . PRO A 1 92 ? 6.391 -37.003 19.331 1.00 46.88 92 PRO A C 1
ATOM 759 O O . PRO A 1 92 ? 6.466 -35.788 19.530 1.00 46.88 92 PRO A O 1
ATOM 762 N N . ARG A 1 93 ? 5.285 -37.719 19.602 1.00 39.09 93 ARG A N 1
ATOM 763 C CA . ARG A 1 93 ? 3.998 -37.174 20.080 1.00 39.09 93 ARG A CA 1
ATOM 764 C C . ARG A 1 93 ? 4.197 -36.146 21.203 1.00 39.09 93 ARG A C 1
ATOM 766 O O . ARG A 1 93 ? 4.372 -36.502 22.366 1.00 39.09 93 ARG A O 1
ATOM 773 N N . ARG A 1 94 ? 4.096 -34.857 20.871 1.00 36.69 94 ARG A N 1
ATOM 774 C CA . ARG A 1 94 ? 3.963 -33.767 21.846 1.00 36.69 94 ARG A CA 1
ATOM 775 C C . ARG A 1 94 ? 2.485 -33.468 22.080 1.00 36.69 94 ARG A C 1
ATOM 777 O O . ARG A 1 94 ? 1.693 -33.437 21.139 1.00 36.69 94 ARG A O 1
ATOM 784 N N . ARG A 1 95 ? 2.115 -33.258 23.349 1.00 27.25 95 ARG A N 1
ATOM 785 C CA . ARG A 1 95 ? 0.745 -32.900 23.749 1.00 27.25 95 ARG A CA 1
ATOM 786 C C . ARG A 1 95 ? 0.302 -31.625 23.011 1.00 27.25 95 ARG A C 1
ATOM 788 O O . ARG A 1 95 ? 1.098 -30.688 22.938 1.00 27.25 95 ARG A O 1
ATOM 795 N N . PRO A 1 96 ? -0.925 -31.577 22.465 1.00 27.62 96 PRO A N 1
ATOM 796 C CA . PRO A 1 96 ? -1.402 -30.417 21.722 1.00 27.62 96 PRO A CA 1
ATOM 797 C C . PRO A 1 96 ? -1.428 -29.175 22.623 1.00 27.62 96 PRO A C 1
ATOM 799 O O . PRO A 1 96 ? -2.119 -29.147 23.638 1.00 27.62 96 PRO A O 1
ATOM 802 N N . SER A 1 97 ? -0.660 -28.148 22.255 1.00 28.86 97 SER A N 1
ATOM 803 C CA . SER A 1 97 ? -0.774 -26.809 22.831 1.00 28.86 97 SER A CA 1
ATOM 804 C C . SER A 1 97 ? -2.057 -26.144 22.332 1.00 28.86 97 SER A C 1
ATOM 806 O O . SER A 1 97 ? -2.372 -26.207 21.144 1.00 28.86 97 SER A O 1
ATOM 808 N N . GLN A 1 98 ? -2.801 -25.521 23.245 1.00 25.06 98 GLN A N 1
ATOM 809 C CA . GLN A 1 98 ? -4.046 -24.815 22.954 1.00 25.06 98 GLN A CA 1
ATOM 810 C C . GLN A 1 98 ? -3.814 -23.650 21.972 1.00 25.06 98 GLN A C 1
ATOM 812 O O . GLN A 1 98 ? -3.025 -22.749 22.241 1.00 25.06 98 GLN A O 1
ATOM 817 N N . LEU A 1 99 ? -4.500 -23.761 20.829 1.00 26.05 99 LEU A N 1
ATOM 818 C CA . LEU A 1 99 ? -4.982 -22.763 19.864 1.00 26.05 99 LEU A CA 1
ATOM 819 C C . LEU A 1 99 ? -4.411 -21.332 19.957 1.00 26.05 99 LEU A C 1
ATOM 821 O O . LEU A 1 99 ? -4.756 -20.567 20.854 1.00 26.05 99 LEU A O 1
ATOM 825 N N . ALA A 1 100 ? -3.678 -20.920 18.918 1.00 25.44 100 ALA A N 1
ATOM 826 C CA . ALA A 1 100 ? -3.606 -19.520 18.507 1.00 25.44 100 ALA A CA 1
ATOM 827 C C . ALA A 1 100 ? -4.439 -19.367 17.226 1.00 25.44 100 ALA A C 1
ATOM 829 O O . ALA A 1 100 ? -4.086 -19.889 16.172 1.00 25.44 100 ALA A O 1
ATOM 830 N N . SER A 1 101 ? -5.592 -18.718 17.354 1.00 27.41 101 SER A N 1
ATOM 831 C CA . SER A 1 101 ? -6.463 -18.312 16.254 1.00 27.41 101 SER A CA 1
ATOM 832 C C . SER A 1 101 ? -5.760 -17.321 15.321 1.00 27.41 101 SER A C 1
ATOM 834 O O . SER A 1 101 ? -4.883 -16.577 15.762 1.00 27.41 101 SER A O 1
ATOM 836 N N . PHE A 1 102 ? -6.213 -17.236 14.065 1.00 26.48 102 PHE A N 1
ATOM 837 C CA . PHE A 1 102 ? -6.058 -16.023 13.256 1.00 26.48 102 PHE A CA 1
ATOM 838 C C . PHE A 1 102 ? -6.486 -14.838 14.137 1.00 26.48 102 PHE A C 1
ATOM 840 O O . PHE A 1 102 ? -7.623 -14.803 14.617 1.00 26.48 102 PHE A O 1
ATOM 847 N N . ARG A 1 103 ? -5.550 -13.951 14.476 1.00 28.80 103 ARG A N 1
ATOM 848 C CA . ARG A 1 103 ? -5.833 -12.750 15.262 1.00 28.80 103 ARG A CA 1
ATOM 849 C C . ARG A 1 103 ? -5.784 -11.569 14.314 1.00 28.80 103 ARG A C 1
ATOM 851 O O . ARG A 1 103 ? -4.708 -11.228 13.832 1.00 28.80 103 ARG A O 1
ATOM 858 N N . LEU A 1 104 ? -6.923 -10.903 14.152 1.00 28.83 104 LEU A N 1
ATOM 859 C CA . LEU A 1 104 ? -6.908 -9.456 14.026 1.00 28.83 104 LEU A CA 1
ATOM 860 C C . LEU A 1 104 ? -6.147 -8.947 15.260 1.00 28.83 104 LEU A C 1
ATOM 862 O O . LEU A 1 104 ? -6.618 -9.089 16.390 1.00 28.83 104 LEU A O 1
ATOM 866 N N . ARG A 1 105 ? -4.904 -8.497 15.090 1.00 30.30 105 ARG A N 1
ATOM 867 C CA . ARG A 1 105 ? -4.191 -7.844 16.186 1.00 30.30 105 ARG A CA 1
ATOM 868 C C . ARG A 1 105 ? -4.596 -6.384 16.162 1.00 30.30 105 ARG A C 1
ATOM 870 O O . ARG A 1 105 ? -3.981 -5.607 15.449 1.00 30.30 105 ARG A O 1
ATOM 877 N N . LEU A 1 106 ? -5.623 -6.040 16.936 1.00 28.28 106 LEU A N 1
ATOM 878 C CA . LEU A 1 106 ? -5.773 -4.676 17.418 1.00 28.28 106 LEU A CA 1
ATOM 879 C C . LEU A 1 106 ? -4.581 -4.393 18.326 1.00 28.28 106 LEU A C 1
ATOM 881 O O . LEU A 1 106 ? -4.466 -4.957 19.415 1.00 28.28 106 LEU A O 1
ATOM 885 N N . HIS A 1 107 ? -3.664 -3.570 17.847 1.00 29.78 107 HIS A N 1
ATOM 886 C CA . HIS A 1 107 ? -2.675 -2.952 18.710 1.00 29.78 107 HIS A CA 1
ATOM 887 C C . HIS A 1 107 ? -3.245 -1.619 19.211 1.00 29.78 107 HIS A C 1
ATOM 889 O O . HIS A 1 107 ? -3.743 -0.837 18.400 1.00 29.78 107 HIS A O 1
ATOM 895 N N . GLU A 1 108 ? -3.115 -1.327 20.513 1.00 23.81 108 GLU A N 1
ATOM 896 C CA . GLU A 1 108 ? -2.887 0.059 20.942 1.00 23.81 108 GLU A CA 1
ATOM 897 C C . GLU A 1 108 ? -1.550 0.454 20.309 1.00 23.81 108 GLU A C 1
ATOM 899 O O . GLU A 1 108 ? -0.472 0.137 20.810 1.00 23.81 108 GLU A O 1
ATOM 904 N N . ALA A 1 109 ? -1.608 1.015 19.107 1.00 28.83 109 ALA A N 1
ATOM 905 C CA . ALA A 1 109 ? -0.424 1.329 18.334 1.00 28.83 109 ALA A CA 1
ATOM 906 C C . ALA A 1 109 ? 0.309 2.558 18.878 1.00 28.83 109 ALA A C 1
ATOM 908 O O . ALA A 1 109 ? 0.057 3.663 18.413 1.00 28.83 109 ALA A O 1
ATOM 909 N N . SER A 1 110 ? 1.279 2.395 19.781 1.00 26.33 110 SER A N 1
ATOM 910 C CA . SER A 1 110 ? 2.449 3.277 19.705 1.00 26.33 110 SER A CA 1
ATOM 911 C C . SER A 1 110 ? 3.000 3.118 18.286 1.00 26.33 110 SER A C 1
ATOM 913 O O . SER A 1 110 ? 3.321 1.995 17.888 1.00 26.33 110 SER A O 1
ATOM 915 N N . TRP A 1 111 ? 2.981 4.189 17.496 1.00 24.62 111 TRP A N 1
ATOM 916 C CA . TRP A 1 111 ? 3.421 4.191 16.101 1.00 24.62 111 TRP A CA 1
ATOM 917 C C . TRP A 1 111 ? 4.695 3.375 15.914 1.00 24.62 111 TRP A C 1
ATOM 919 O O . TRP A 1 111 ? 5.633 3.618 16.657 1.00 24.62 111 TRP A O 1
ATOM 929 N N . LEU A 1 112 ? 4.689 2.460 14.929 1.00 30.72 112 LEU A N 1
ATOM 930 C CA . LEU A 1 112 ? 5.837 1.704 14.411 1.00 30.72 112 LEU A CA 1
ATOM 931 C C . LEU A 1 112 ? 6.771 1.145 15.494 1.00 30.72 112 LEU A C 1
ATOM 933 O O . LEU A 1 112 ? 7.514 1.875 16.130 1.00 30.72 112 LEU A O 1
ATOM 937 N N . GLY A 1 113 ? 6.820 -0.177 15.655 1.00 27.62 113 GLY A N 1
ATOM 938 C CA . GLY A 1 113 ? 7.869 -0.812 16.454 1.00 27.62 113 GLY A CA 1
ATOM 939 C C . GLY A 1 113 ? 9.267 -0.527 15.891 1.00 27.62 113 GLY A C 1
ATOM 940 O O . GLY A 1 113 ? 9.807 -1.366 15.188 1.00 27.62 113 GLY A O 1
ATOM 941 N N . TYR A 1 114 ? 9.837 0.637 16.209 1.00 25.19 114 TYR A N 1
ATOM 942 C CA . TYR A 1 114 ? 11.221 1.033 15.994 1.00 25.19 114 TYR A CA 1
ATOM 943 C C . TYR A 1 114 ? 11.647 2.025 17.085 1.00 25.19 114 TYR A C 1
ATOM 945 O O . TYR A 1 114 ? 11.476 3.230 16.973 1.00 25.19 114 TYR A O 1
ATOM 953 N N . ASN A 1 115 ? 12.233 1.434 18.127 1.00 26.59 115 ASN A N 1
ATOM 954 C CA . ASN A 1 115 ? 13.364 1.918 18.916 1.00 26.59 115 ASN A CA 1
ATOM 955 C C . ASN A 1 115 ? 13.272 3.290 19.619 1.00 26.59 115 ASN A C 1
ATOM 957 O O . ASN A 1 115 ? 13.336 4.341 18.992 1.00 26.59 115 ASN A O 1
ATOM 961 N N . THR A 1 116 ? 13.328 3.271 20.953 1.00 27.02 116 THR A N 1
ATOM 962 C CA . THR A 1 116 ? 13.872 4.394 21.731 1.00 27.02 116 THR A CA 1
ATOM 963 C C . THR A 1 116 ? 14.912 3.874 22.718 1.00 27.02 116 THR A C 1
ATOM 965 O O . THR A 1 116 ? 14.621 3.683 23.899 1.00 27.02 116 THR A O 1
ATOM 968 N N . ASP A 1 117 ? 16.143 3.699 22.242 1.00 24.48 117 ASP A N 1
ATOM 969 C CA . ASP A 1 117 ? 17.312 4.043 23.053 1.00 24.48 117 ASP A CA 1
ATOM 970 C C . ASP A 1 117 ? 17.467 5.570 23.043 1.00 24.48 117 ASP A C 1
ATOM 972 O O . ASP A 1 117 ? 18.220 6.161 22.277 1.00 24.48 117 ASP A O 1
ATOM 976 N N . ALA A 1 118 ? 16.679 6.213 23.897 1.00 25.81 118 ALA A N 1
ATOM 977 C CA . ALA A 1 118 ? 16.966 7.497 24.517 1.00 25.81 118 ALA A CA 1
ATOM 978 C C . ALA A 1 118 ? 16.126 7.502 25.793 1.00 25.81 118 ALA A C 1
ATOM 980 O O . ALA A 1 118 ? 14.913 7.315 25.726 1.00 25.81 118 ALA A O 1
ATOM 981 N N . GLY A 1 119 ? 16.769 7.627 26.954 1.00 25.05 119 GLY A N 1
ATOM 982 C CA . GLY A 1 119 ? 16.148 7.564 28.279 1.00 25.05 119 GLY A CA 1
ATOM 983 C C . GLY A 1 119 ? 15.158 8.699 28.551 1.00 25.05 119 GLY A C 1
ATOM 984 O O . GLY A 1 119 ? 15.403 9.551 29.396 1.00 25.05 119 GLY A O 1
ATOM 985 N N . SER A 1 120 ? 14.028 8.691 27.853 1.00 22.02 120 SER A N 1
ATOM 986 C CA . SER A 1 120 ? 12.915 9.617 27.987 1.00 22.02 120 SER A CA 1
ATOM 987 C C . SER A 1 120 ? 11.634 8.798 28.074 1.00 22.02 120 SER A C 1
ATOM 989 O O . SER A 1 120 ? 11.114 8.257 27.099 1.00 22.02 120 SER A O 1
ATOM 991 N N . THR A 1 121 ? 11.133 8.670 29.294 1.00 23.47 121 THR A N 1
ATOM 992 C CA . THR A 1 121 ? 9.786 8.210 29.610 1.00 23.47 121 THR A CA 1
ATOM 993 C C . THR A 1 121 ? 8.754 9.166 29.015 1.00 23.47 121 THR A C 1
ATOM 995 O O . THR A 1 121 ? 8.250 10.043 29.705 1.00 23.47 121 THR A O 1
ATOM 998 N N . THR A 1 122 ? 8.400 8.981 27.747 1.00 22.09 122 THR A N 1
ATOM 999 C CA . THR A 1 122 ? 7.112 9.422 27.201 1.00 22.09 122 THR A CA 1
ATOM 1000 C C . THR A 1 122 ? 6.583 8.335 26.276 1.00 22.09 122 THR A C 1
ATOM 1002 O O . THR A 1 122 ? 6.823 8.311 25.075 1.00 22.09 122 THR A O 1
ATOM 1005 N N . GLY A 1 123 ? 5.860 7.382 26.869 1.00 23.91 123 GLY A N 1
ATOM 1006 C CA . GLY A 1 123 ? 5.006 6.483 26.111 1.00 23.91 123 GLY A CA 1
ATOM 1007 C C . GLY A 1 123 ? 3.986 7.315 25.344 1.00 23.91 123 GLY A C 1
ATOM 1008 O O . GLY A 1 123 ? 3.026 7.821 25.928 1.00 23.91 123 GLY A O 1
ATOM 1009 N N . GLY A 1 124 ? 4.197 7.465 24.039 1.00 25.69 124 GLY A N 1
ATOM 1010 C CA . GLY A 1 124 ? 3.148 7.885 23.133 1.00 25.69 124 GLY A CA 1
ATOM 1011 C C . GLY A 1 124 ? 2.082 6.802 23.155 1.00 25.69 124 GLY A C 1
ATOM 1012 O O . GLY A 1 124 ? 2.226 5.780 22.485 1.00 25.69 124 GLY A O 1
ATOM 1013 N N . ARG A 1 125 ? 1.032 7.014 23.960 1.00 31.70 125 ARG A N 1
ATOM 1014 C CA . ARG A 1 125 ? -0.266 6.358 23.778 1.00 31.70 125 ARG A CA 1
ATOM 1015 C C . ARG A 1 125 ? -0.516 6.272 22.282 1.00 31.70 125 ARG A C 1
ATOM 1017 O O . ARG A 1 125 ? -0.274 7.254 21.573 1.00 31.70 125 ARG A O 1
ATOM 1024 N N . SER A 1 126 ? -1.013 5.135 21.814 1.00 45.78 126 SER A N 1
ATOM 1025 C CA . SER A 1 126 ? -1.593 5.085 20.484 1.00 45.78 126 SER A CA 1
ATOM 1026 C C . SER A 1 126 ? -2.434 6.313 20.268 1.00 45.78 126 SER A C 1
ATOM 1028 O O . SER A 1 126 ? -3.216 6.649 21.157 1.00 45.78 126 SER A O 1
ATOM 1030 N N . ALA A 1 127 ? -2.197 7.037 19.177 1.00 54.66 127 ALA A N 1
ATOM 1031 C CA . ALA A 1 127 ? -2.676 8.405 18.999 1.00 54.66 127 ALA A CA 1
ATOM 1032 C C . ALA A 1 127 ? -4.215 8.520 18.887 1.00 54.66 127 ALA A C 1
ATOM 1034 O O . ALA A 1 127 ? -4.694 9.487 18.313 1.00 54.66 127 ALA A O 1
ATOM 1035 N N . GLY A 1 128 ? -4.969 7.567 19.435 1.00 61.38 128 GLY A N 1
ATOM 1036 C CA . GLY A 1 128 ? -6.394 7.332 19.278 1.00 61.38 128 GLY A CA 1
ATOM 1037 C C . GLY A 1 128 ? -6.689 6.131 18.378 1.00 61.38 128 GLY A C 1
ATOM 1038 O O . GLY A 1 128 ? -7.836 5.713 18.299 1.00 61.38 128 GLY A O 1
ATOM 1039 N N . PHE A 1 129 ? -5.679 5.561 17.705 1.00 66.56 129 PHE A N 1
ATOM 1040 C CA . PHE A 1 129 ? -5.895 4.593 16.627 1.00 66.56 129 PHE A CA 1
ATOM 1041 C C . PHE A 1 129 ? -5.714 3.137 17.044 1.00 66.56 129 PHE A C 1
ATOM 1043 O O . PHE A 1 129 ? -4.699 2.755 17.632 1.00 66.56 129 PHE A O 1
ATOM 1050 N N . ALA A 1 130 ? -6.660 2.312 16.603 1.00 64.50 130 ALA A N 1
ATOM 1051 C CA . ALA A 1 130 ? -6.437 0.893 16.406 1.00 64.50 130 ALA A CA 1
ATOM 1052 C C . ALA A 1 130 ? -5.736 0.658 15.064 1.00 64.50 130 ALA A C 1
ATOM 1054 O O . ALA A 1 130 ? -6.130 1.222 14.043 1.00 64.50 130 ALA A O 1
ATOM 1055 N N . VAL A 1 131 ? -4.722 -0.205 15.056 1.00 62.44 131 VAL A N 1
ATOM 1056 C CA . VAL A 1 131 ? -3.988 -0.564 13.835 1.00 62.44 131 VAL A CA 1
ATOM 1057 C C . VAL A 1 131 ? -4.160 -2.045 13.548 1.00 62.44 131 VAL A C 1
ATOM 1059 O O . VAL A 1 131 ? -4.024 -2.870 14.450 1.00 62.44 131 VAL A O 1
ATOM 1062 N N . ALA A 1 132 ? -4.417 -2.366 12.280 1.00 60.41 132 ALA A N 1
ATOM 1063 C CA . ALA A 1 132 ? -4.429 -3.718 11.745 1.00 60.41 132 ALA A CA 1
ATOM 1064 C C . ALA A 1 132 ? -3.448 -3.813 10.570 1.00 60.41 132 ALA A C 1
ATOM 1066 O O . ALA A 1 132 ? -3.294 -2.867 9.800 1.00 60.41 132 ALA A O 1
ATOM 1067 N N . MET A 1 133 ? -2.795 -4.967 10.427 1.00 61.53 133 MET A N 1
ATOM 1068 C CA . MET A 1 133 ? -1.900 -5.250 9.307 1.00 61.53 133 MET A CA 1
ATOM 1069 C C . MET A 1 133 ? -2.550 -6.289 8.400 1.00 61.53 133 MET A C 1
ATOM 1071 O O . MET A 1 133 ? -2.930 -7.364 8.865 1.00 61.53 133 MET A O 1
ATOM 1075 N N . ALA A 1 134 ? -2.674 -5.965 7.117 1.00 60.28 134 ALA A N 1
ATOM 1076 C CA . ALA A 1 134 ? -3.176 -6.879 6.105 1.00 60.28 134 ALA A CA 1
ATOM 1077 C C . ALA A 1 134 ? -1.997 -7.515 5.366 1.00 60.28 134 ALA A C 1
ATOM 1079 O O . ALA A 1 134 ? -1.151 -6.811 4.817 1.00 60.28 134 ALA A O 1
ATOM 1080 N N . ASP A 1 135 ? -1.943 -8.844 5.374 1.00 56.03 135 ASP A N 1
ATOM 1081 C CA . ASP A 1 135 ? -0.928 -9.593 4.640 1.00 56.03 135 ASP A CA 1
ATOM 1082 C C . ASP A 1 135 ? -1.420 -9.906 3.221 1.00 56.03 135 ASP A C 1
ATOM 1084 O O . ASP A 1 135 ? -2.582 -10.269 3.010 1.00 56.03 135 ASP A O 1
ATOM 1088 N N . HIS A 1 136 ? -0.520 -9.795 2.246 1.00 58.00 136 HIS A N 1
ATOM 1089 C CA . HIS A 1 136 ? -0.761 -10.226 0.876 1.00 58.00 136 HIS A CA 1
ATOM 1090 C C . HIS A 1 136 ? 0.380 -11.118 0.386 1.00 58.00 136 HIS A C 1
ATOM 1092 O O . HIS A 1 136 ? 1.379 -10.628 -0.151 1.00 58.00 136 HIS A O 1
ATOM 1098 N N . PRO A 1 137 ? 0.260 -12.446 0.553 1.00 50.81 137 PRO A N 1
ATOM 1099 C CA . PRO A 1 137 ? 1.262 -13.357 0.039 1.00 50.81 137 PRO A CA 1
ATOM 1100 C C . PRO A 1 137 ? 1.181 -13.422 -1.488 1.00 50.81 137 PRO A C 1
ATOM 1102 O O . PRO A 1 137 ? 0.102 -13.584 -2.066 1.00 50.81 137 PRO A O 1
ATOM 1105 N N . VAL A 1 138 ? 2.355 -13.356 -2.116 1.00 53.50 138 VAL A N 1
ATOM 1106 C CA . VAL A 1 138 ? 2.533 -13.413 -3.568 1.00 53.50 138 VAL A CA 1
ATOM 1107 C C . VAL A 1 138 ? 3.182 -14.746 -3.953 1.00 53.50 138 VAL A C 1
ATOM 1109 O O . VAL A 1 138 ? 4.326 -15.016 -3.570 1.00 53.50 138 VAL A O 1
ATOM 1112 N N . ALA A 1 139 ? 2.455 -15.588 -4.691 1.00 48.22 139 ALA A N 1
ATOM 1113 C CA . ALA A 1 139 ? 2.948 -16.878 -5.178 1.00 48.22 139 ALA A CA 1
ATOM 1114 C C . ALA A 1 139 ? 3.966 -16.710 -6.323 1.00 48.22 139 ALA A C 1
ATOM 1116 O O . ALA A 1 139 ? 4.042 -15.669 -6.973 1.00 48.22 139 ALA A O 1
ATOM 1117 N N . ALA A 1 140 ? 4.775 -17.739 -6.590 1.00 46.97 140 ALA A N 1
ATOM 1118 C CA . ALA A 1 140 ? 5.581 -17.784 -7.813 1.00 46.97 140 ALA A CA 1
ATOM 1119 C C . ALA A 1 140 ? 4.657 -17.873 -9.053 1.00 46.97 140 ALA A C 1
ATOM 1121 O O . ALA A 1 140 ? 3.620 -18.525 -8.951 1.00 46.97 140 ALA A O 1
ATOM 1122 N N . PRO A 1 141 ? 4.998 -17.262 -10.208 1.00 51.66 141 PRO A N 1
ATOM 1123 C CA . PRO A 1 141 ? 6.231 -16.531 -10.539 1.00 51.66 141 PRO A CA 1
ATOM 1124 C C . PRO A 1 141 ? 6.269 -15.073 -10.044 1.00 51.66 141 PRO A C 1
ATOM 1126 O O . PRO A 1 141 ? 7.307 -14.423 -10.140 1.00 51.66 141 PRO A O 1
ATOM 1129 N N . TYR A 1 142 ? 5.179 -14.575 -9.463 1.00 53.59 142 TYR A N 1
ATOM 1130 C CA . TYR A 1 142 ? 5.013 -13.182 -9.042 1.00 53.59 142 TYR A CA 1
ATOM 1131 C C . TYR A 1 142 ? 5.762 -12.818 -7.758 1.00 53.59 142 TYR A C 1
ATOM 1133 O O . TYR A 1 142 ? 5.733 -11.664 -7.352 1.00 53.59 142 TYR A O 1
ATOM 1141 N N . LYS A 1 143 ? 6.445 -13.762 -7.090 1.00 55.34 143 LYS A N 1
ATOM 1142 C CA . LYS A 1 143 ? 7.261 -13.483 -5.894 1.00 55.34 143 LYS A CA 1
ATOM 1143 C C . LYS A 1 143 ? 8.129 -12.253 -6.170 1.00 55.34 143 LYS A C 1
ATOM 1145 O O . LYS A 1 143 ? 8.965 -12.326 -7.057 1.00 55.34 143 LYS A O 1
ATOM 1150 N N . GLY A 1 144 ? 7.949 -11.155 -5.431 1.00 57.53 144 GLY A N 1
ATOM 1151 C CA . GLY A 1 144 ? 8.684 -9.891 -5.629 1.00 57.53 144 GLY A CA 1
ATOM 1152 C C . GLY A 1 144 ? 8.100 -8.913 -6.664 1.00 57.53 144 GLY A C 1
ATOM 1153 O O . GLY A 1 144 ? 8.763 -7.934 -6.980 1.00 57.53 144 GLY A O 1
ATOM 1154 N N . ILE A 1 145 ? 6.899 -9.175 -7.172 1.00 64.25 145 ILE A N 1
ATOM 1155 C CA . ILE A 1 145 ? 6.068 -8.316 -8.031 1.00 64.25 145 ILE A CA 1
ATOM 1156 C C . ILE A 1 145 ? 4.753 -8.049 -7.272 1.00 64.25 145 ILE A C 1
ATOM 1158 O O . ILE A 1 145 ? 4.433 -8.802 -6.348 1.00 64.25 145 ILE A O 1
ATOM 1162 N N . ASP A 1 146 ? 4.007 -6.999 -7.622 1.00 63.41 146 ASP A N 1
ATOM 1163 C CA . ASP A 1 146 ? 2.676 -6.738 -7.062 1.00 63.41 146 ASP A CA 1
ATOM 1164 C C . ASP A 1 146 ? 1.596 -7.447 -7.905 1.00 63.41 146 ASP A C 1
ATOM 1166 O O . ASP A 1 146 ? 1.347 -7.057 -9.051 1.00 63.41 146 ASP A O 1
ATOM 1170 N N . PRO A 1 147 ? 0.954 -8.517 -7.395 1.00 65.19 147 PRO A N 1
ATOM 1171 C CA . PRO A 1 147 ? -0.067 -9.255 -8.130 1.00 65.19 147 PRO A CA 1
ATOM 1172 C C . PRO A 1 147 ? -1.415 -8.539 -7.993 1.00 65.19 147 PRO A C 1
ATOM 1174 O O . PRO A 1 147 ? -2.300 -8.955 -7.252 1.00 65.19 147 PRO A O 1
ATOM 1177 N N . MET A 1 148 ? -1.582 -7.410 -8.662 1.00 71.81 148 MET A N 1
ATOM 1178 C CA . MET A 1 148 ? -2.922 -6.876 -8.901 1.00 71.81 148 MET A CA 1
ATOM 1179 C C . MET A 1 148 ? -3.610 -7.689 -10.013 1.00 71.81 148 MET A C 1
ATOM 1181 O O . MET A 1 148 ? -2.920 -8.206 -10.888 1.00 71.81 148 MET A O 1
ATOM 1185 N N . PRO A 1 149 ? -4.945 -7.836 -9.990 1.00 71.94 149 PRO A N 1
ATOM 1186 C CA . PRO A 1 149 ? -5.888 -7.254 -9.031 1.00 71.94 149 PRO A CA 1
ATOM 1187 C C . PRO A 1 149 ? -5.977 -7.993 -7.681 1.00 71.94 149 PRO A C 1
ATOM 1189 O O . PRO A 1 149 ? -6.566 -7.450 -6.745 1.00 71.94 149 PRO A O 1
ATOM 1192 N N . ASP A 1 150 ? -5.362 -9.171 -7.522 1.00 73.50 150 ASP A N 1
ATOM 1193 C CA . ASP A 1 150 ? -5.467 -9.982 -6.296 1.00 73.50 150 ASP A CA 1
ATOM 1194 C C . ASP A 1 150 ? -5.113 -9.198 -5.029 1.00 73.50 150 ASP A C 1
ATOM 1196 O O . ASP A 1 150 ? -5.683 -9.425 -3.958 1.00 73.50 150 ASP A O 1
ATOM 1200 N N . SER A 1 151 ? -4.137 -8.290 -5.109 1.00 73.88 151 SER A N 1
ATOM 1201 C CA . SER A 1 151 ? -3.752 -7.429 -3.990 1.00 73.88 151 SER A CA 1
ATOM 1202 C C . SER A 1 151 ? -4.783 -6.403 -3.578 1.00 73.88 151 SER A C 1
ATOM 1204 O O . SER A 1 151 ? -4.980 -6.207 -2.375 1.00 73.88 151 SER A O 1
ATOM 1206 N N . ALA A 1 152 ? -5.526 -5.862 -4.533 1.00 78.12 152 ALA A N 1
ATOM 1207 C CA . ALA A 1 152 ? -6.660 -5.002 -4.249 1.00 78.12 152 ALA A CA 1
ATOM 1208 C C . ALA A 1 152 ? -7.802 -5.788 -3.582 1.00 78.12 152 ALA A C 1
ATOM 1210 O O . ALA A 1 152 ? -8.379 -5.322 -2.600 1.00 78.12 152 ALA A O 1
ATOM 1211 N N . TRP A 1 153 ? -8.086 -7.011 -4.040 1.00 78.00 153 TRP A N 1
ATOM 1212 C CA . TRP A 1 153 ? -9.150 -7.835 -3.460 1.00 78.00 153 TRP A CA 1
ATOM 1213 C C . TRP A 1 153 ? -8.916 -8.157 -1.984 1.00 78.00 153 TRP A C 1
ATOM 1215 O O . TRP A 1 153 ? -9.810 -7.954 -1.160 1.00 78.00 153 TRP A O 1
ATOM 1225 N N . LYS A 1 154 ? -7.708 -8.605 -1.612 1.00 76.75 154 LYS A N 1
ATOM 1226 C CA . LYS A 1 154 ? -7.437 -8.970 -0.209 1.00 76.75 154 LYS A CA 1
ATOM 1227 C C . LYS A 1 154 ? -7.408 -7.748 0.711 1.00 76.75 154 LYS A C 1
ATOM 1229 O O . LYS A 1 154 ? -7.943 -7.825 1.815 1.00 76.75 154 LYS A O 1
ATOM 1234 N N . ILE A 1 155 ? -6.823 -6.623 0.280 1.00 78.69 155 ILE A N 1
ATOM 1235 C CA . ILE A 1 155 ? -6.771 -5.416 1.122 1.00 78.69 155 ILE A CA 1
ATOM 1236 C C . ILE A 1 155 ? -8.174 -4.826 1.336 1.00 78.69 155 ILE A C 1
ATOM 1238 O O . ILE A 1 155 ? -8.501 -4.384 2.438 1.00 78.69 155 ILE A O 1
ATOM 1242 N N . LYS A 1 156 ? -9.046 -4.909 0.325 1.00 84.12 156 LYS A N 1
ATOM 1243 C CA . LYS A 1 156 ? -10.454 -4.518 0.444 1.00 84.12 156 LYS A CA 1
ATOM 1244 C C . LYS A 1 156 ? -11.259 -5.460 1.331 1.00 84.12 156 LYS A C 1
ATOM 1246 O O . LYS A 1 156 ? -12.014 -4.986 2.175 1.00 84.12 156 LYS A O 1
ATOM 1251 N N . ALA A 1 157 ? -11.063 -6.772 1.206 1.00 79.25 157 ALA A N 1
ATOM 1252 C CA . ALA A 1 157 ? -11.681 -7.744 2.107 1.00 79.25 157 ALA A CA 1
ATOM 1253 C C . ALA A 1 157 ? -11.254 -7.518 3.569 1.00 79.25 157 ALA A C 1
ATOM 1255 O O . ALA A 1 157 ? -12.079 -7.618 4.478 1.00 79.25 157 ALA A O 1
ATOM 1256 N N . ALA A 1 158 ? -9.995 -7.129 3.805 1.00 78.06 158 ALA A N 1
ATOM 1257 C CA . ALA A 1 158 ? -9.519 -6.757 5.134 1.00 78.06 158 ALA A CA 1
ATOM 1258 C C . ALA A 1 158 ? -10.246 -5.514 5.684 1.00 78.06 158 ALA A C 1
ATOM 1260 O O . ALA A 1 158 ? -10.690 -5.534 6.831 1.00 78.06 158 ALA A O 1
ATOM 1261 N N . ALA A 1 159 ? -10.436 -4.469 4.870 1.00 83.69 159 ALA A N 1
ATOM 1262 C CA . ALA A 1 159 ? -11.204 -3.283 5.264 1.00 83.69 159 ALA A CA 1
ATOM 1263 C C . ALA A 1 159 ? -12.671 -3.622 5.593 1.00 83.69 159 ALA A C 1
ATOM 1265 O O . ALA A 1 159 ? -13.189 -3.190 6.623 1.00 83.69 159 ALA A O 1
ATOM 1266 N N . ARG A 1 160 ? -13.318 -4.460 4.774 1.00 84.25 160 ARG A N 1
ATOM 1267 C CA . ARG A 1 160 ? -14.686 -4.949 5.016 1.00 84.25 160 ARG A CA 1
ATOM 1268 C C . ARG A 1 160 ? -14.794 -5.785 6.289 1.00 84.25 160 ARG A C 1
ATOM 1270 O O . ARG A 1 160 ? -15.719 -5.610 7.072 1.00 84.25 160 ARG A O 1
ATOM 1277 N N . THR A 1 161 ? -13.811 -6.646 6.544 1.00 77.69 161 THR A N 1
ATOM 1278 C CA . THR A 1 161 ? -13.747 -7.445 7.777 1.00 77.69 161 THR A CA 1
ATOM 1279 C C . THR A 1 161 ? -13.622 -6.553 9.011 1.00 77.69 161 THR A C 1
ATOM 1281 O O . THR A 1 161 ? -14.309 -6.790 10.002 1.00 77.69 161 THR A O 1
ATOM 1284 N N . LEU A 1 162 ? -12.788 -5.507 8.951 1.00 76.75 162 LEU A N 1
ATOM 1285 C CA . LEU A 1 162 ? -12.663 -4.528 10.036 1.00 76.75 162 LEU A CA 1
ATOM 1286 C C . LEU A 1 162 ? -13.989 -3.819 10.327 1.00 76.75 162 LEU A C 1
ATOM 1288 O O . LEU A 1 162 ? -14.313 -3.613 11.494 1.00 76.75 162 LEU A O 1
ATOM 1292 N N . ARG A 1 163 ? -14.763 -3.485 9.288 1.00 83.44 163 ARG A N 1
ATOM 1293 C CA . ARG A 1 163 ? -16.098 -2.892 9.447 1.00 83.44 163 ARG A CA 1
ATOM 1294 C C . ARG A 1 163 ? -17.101 -3.850 10.066 1.00 83.44 163 ARG A C 1
ATOM 1296 O O . ARG A 1 163 ? -17.724 -3.493 11.058 1.00 83.44 163 ARG A O 1
ATOM 1303 N N . ALA A 1 164 ? -17.200 -5.078 9.563 1.00 78.88 164 ALA A N 1
ATOM 1304 C CA . ALA A 1 164 ? -18.117 -6.065 10.134 1.00 78.88 164 ALA A CA 1
ATOM 1305 C C . ALA A 1 164 ? -17.816 -6.362 11.611 1.00 78.88 164 ALA A C 1
ATOM 1307 O O . ALA A 1 164 ? -18.726 -6.595 12.401 1.00 78.88 164 ALA A O 1
ATOM 1308 N N . GLN A 1 165 ? -16.538 -6.321 11.997 1.00 71.25 165 GLN A N 1
ATOM 1309 C CA . GLN A 1 165 ? -16.100 -6.532 13.379 1.00 71.25 165 GLN A CA 1
ATOM 1310 C C . GLN A 1 165 ? -16.180 -5.269 14.246 1.00 71.25 165 GLN A C 1
ATOM 1312 O O . GLN A 1 165 ? -15.853 -5.331 15.428 1.00 71.25 165 GLN A O 1
ATOM 1317 N N . GLN A 1 166 ? -16.622 -4.126 13.707 1.00 72.06 166 GLN A N 1
ATOM 1318 C CA . GLN A 1 166 ? -16.714 -2.876 14.463 1.00 72.06 166 GLN A CA 1
ATOM 1319 C C . GLN A 1 166 ? -17.632 -3.005 15.682 1.00 72.06 166 GLN A C 1
ATOM 1321 O O . GLN A 1 166 ? -17.362 -2.379 16.693 1.00 72.06 166 GLN A O 1
ATOM 1326 N N . SER A 1 167 ? -18.702 -3.798 15.624 1.00 69.00 167 SER A N 1
ATOM 1327 C CA . SER A 1 167 ? -19.601 -3.970 16.777 1.00 69.00 167 SER A CA 1
ATOM 1328 C C . SER A 1 167 ? -18.950 -4.719 17.949 1.00 69.00 167 SER A C 1
ATOM 1330 O O . SER A 1 167 ? -19.311 -4.484 19.101 1.00 69.00 167 SER A O 1
ATOM 1332 N N . ASP A 1 168 ? -17.948 -5.555 17.666 1.00 67.31 168 ASP A N 1
ATOM 1333 C CA . ASP A 1 168 ? -17.210 -6.346 18.657 1.00 67.31 168 ASP A CA 1
ATOM 1334 C C . ASP A 1 168 ? -15.986 -5.604 19.225 1.00 67.31 168 ASP A C 1
ATOM 1336 O O . ASP A 1 168 ? -15.333 -6.082 20.158 1.00 67.31 168 ASP A O 1
ATOM 1340 N N . LEU A 1 169 ? -15.635 -4.450 18.651 1.00 64.38 169 LEU A N 1
ATOM 1341 C CA . LEU A 1 169 ? -14.411 -3.705 18.933 1.00 64.38 169 LEU A CA 1
ATOM 1342 C C . LEU A 1 169 ? -14.758 -2.235 19.232 1.00 64.38 169 LEU A C 1
ATOM 1344 O O . LEU A 1 169 ? -15.664 -1.689 18.622 1.00 64.38 169 LEU A O 1
ATOM 1348 N N . PRO A 1 170 ? -14.052 -1.521 20.124 1.00 68.88 170 PRO A N 1
ATOM 1349 C CA . PRO A 1 170 ? -14.348 -0.112 20.409 1.00 68.88 170 PRO A CA 1
ATOM 1350 C C . PRO A 1 170 ? -13.844 0.819 19.282 1.00 68.88 170 PRO A C 1
ATOM 1352 O O . PRO A 1 170 ? -12.988 1.671 19.504 1.00 68.88 170 PRO A O 1
ATOM 1355 N N . LEU A 1 171 ? -14.330 0.629 18.050 1.00 75.19 171 LEU A N 1
ATOM 1356 C CA . LEU A 1 171 ? -13.927 1.356 16.843 1.00 75.19 171 LEU A CA 1
ATOM 1357 C C . LEU A 1 171 ? -15.044 2.302 16.377 1.00 75.19 171 LEU A C 1
ATOM 1359 O O . LEU A 1 171 ? -16.229 1.985 16.458 1.00 75.19 171 LEU A O 1
ATOM 1363 N N . ASN A 1 172 ? -14.672 3.454 15.817 1.00 80.44 172 ASN A N 1
ATOM 1364 C CA . ASN A 1 172 ? -15.622 4.458 15.319 1.00 80.44 172 ASN A CA 1
ATOM 1365 C C . ASN A 1 172 ? -16.041 4.259 13.846 1.00 80.44 172 ASN A C 1
ATOM 1367 O O . ASN A 1 172 ? -16.785 5.073 13.303 1.00 80.44 172 ASN A O 1
ATOM 1371 N N . GLY A 1 173 ? -15.554 3.198 13.192 1.00 83.38 173 GLY A N 1
ATOM 1372 C CA . GLY A 1 173 ? -15.930 2.816 11.824 1.00 83.38 173 GLY A CA 1
ATOM 1373 C C . GLY A 1 173 ? -15.200 3.569 10.717 1.00 83.38 173 GLY A C 1
ATOM 1374 O O . GLY A 1 173 ? -15.345 3.229 9.538 1.00 83.38 173 GLY A O 1
ATOM 1375 N N . LYS A 1 174 ? -14.377 4.559 11.080 1.00 89.38 174 LYS A N 1
ATOM 1376 C CA . LYS A 1 174 ? -13.478 5.238 10.151 1.00 89.38 174 LYS A CA 1
ATOM 1377 C C . LYS A 1 174 ? -12.195 4.418 10.003 1.00 89.38 174 LYS A C 1
ATOM 1379 O O . LYS A 1 174 ? -11.603 3.979 10.985 1.00 89.38 174 LYS A O 1
ATOM 1384 N N . ILE A 1 175 ? -11.757 4.216 8.765 1.00 89.00 175 ILE A N 1
ATOM 1385 C CA . ILE A 1 175 ? -10.567 3.432 8.423 1.00 89.00 175 ILE A CA 1
ATOM 1386 C C . ILE A 1 175 ? -9.613 4.311 7.621 1.00 89.00 175 ILE A C 1
ATOM 1388 O O . ILE A 1 175 ? -10.004 4.930 6.630 1.00 89.00 175 ILE A O 1
ATOM 1392 N N . GLY A 1 176 ? -8.350 4.346 8.041 1.00 90.44 176 GLY A N 1
ATOM 1393 C CA . GLY A 1 176 ? -7.248 4.890 7.256 1.00 90.44 176 GLY A CA 1
ATOM 1394 C C . GLY A 1 176 ? -6.350 3.779 6.725 1.00 90.44 176 GLY A C 1
ATOM 1395 O O . GLY A 1 176 ? -6.248 2.717 7.336 1.00 90.44 176 GLY A O 1
ATOM 1396 N N . VAL A 1 177 ? -5.676 4.035 5.607 1.00 89.88 177 VAL A N 1
ATOM 1397 C CA . VAL A 1 177 ? -4.664 3.134 5.049 1.00 89.88 177 VAL A CA 1
ATOM 1398 C C . VAL A 1 177 ? -3.301 3.816 5.004 1.00 89.88 177 VAL A C 1
ATOM 14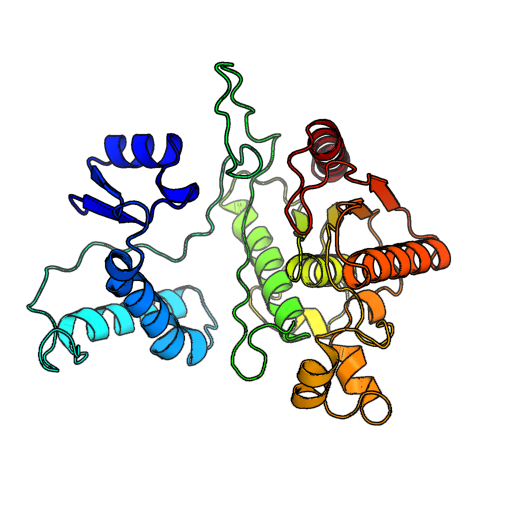00 O O . VAL A 1 177 ? -3.192 4.993 4.667 1.00 89.88 177 VAL A O 1
ATOM 1403 N N . VAL A 1 178 ? -2.252 3.077 5.352 1.00 87.38 178 VAL A N 1
ATOM 1404 C CA . VAL A 1 178 ? -0.858 3.524 5.271 1.00 87.38 178 VAL A CA 1
ATOM 1405 C C . VAL A 1 178 ? -0.084 2.462 4.506 1.00 87.38 178 VAL A C 1
ATOM 1407 O O . VAL A 1 178 ? -0.139 1.288 4.870 1.00 87.38 178 VAL A O 1
ATOM 1410 N N . GLY A 1 179 ? 0.611 2.860 3.444 1.00 87.88 179 GLY A N 1
ATOM 1411 C CA . GLY A 1 179 ? 1.368 1.940 2.602 1.00 87.88 179 GLY A CA 1
ATOM 1412 C C . GLY A 1 179 ? 2.827 2.349 2.444 1.00 87.88 179 GLY A C 1
ATOM 1413 O O . GLY A 1 179 ? 3.131 3.524 2.263 1.00 87.88 179 GLY A O 1
ATOM 1414 N N . PHE A 1 180 ? 3.726 1.363 2.488 1.00 86.00 180 PHE A N 1
ATOM 1415 C CA . PHE A 1 180 ? 5.159 1.520 2.234 1.00 86.00 180 PHE A CA 1
ATOM 1416 C C . PHE A 1 180 ? 5.659 0.452 1.260 1.00 86.00 180 PHE A C 1
ATOM 1418 O O . PHE A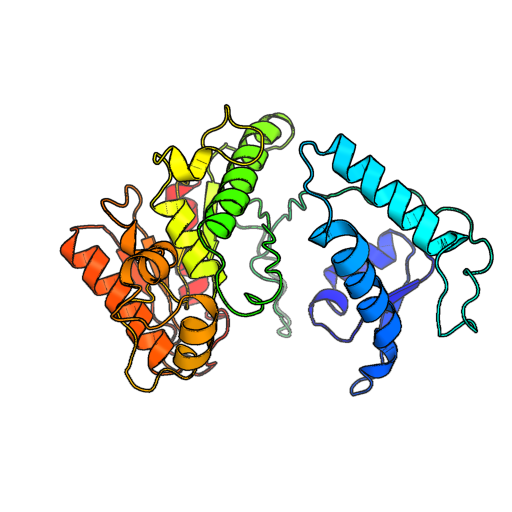 1 180 ? 5.232 -0.705 1.306 1.00 86.00 180 PHE A O 1
ATOM 1425 N N . SER A 1 181 ? 6.589 0.843 0.392 1.00 85.00 181 SER A N 1
ATOM 1426 C CA . SER A 1 181 ? 7.119 0.048 -0.710 1.00 85.00 181 SER A CA 1
ATOM 1427 C C . SER A 1 181 ? 5.973 -0.512 -1.566 1.00 85.00 181 SER A C 1
ATOM 1429 O O . SER A 1 181 ? 5.050 0.213 -1.939 1.00 85.00 181 SER A O 1
ATOM 1431 N N . ARG A 1 182 ? 5.971 -1.819 -1.825 1.00 78.81 182 ARG A N 1
ATOM 1432 C CA . ARG A 1 182 ? 4.858 -2.558 -2.451 1.00 78.81 182 ARG A CA 1
ATOM 1433 C C . ARG A 1 182 ? 3.490 -2.283 -1.815 1.00 78.81 182 ARG A C 1
ATOM 1435 O O . ARG A 1 182 ? 2.484 -2.155 -2.506 1.00 78.81 182 ARG A O 1
ATOM 1442 N N . GLY A 1 183 ? 3.449 -2.113 -0.492 1.00 80.69 183 GLY A N 1
ATOM 1443 C CA . GLY A 1 183 ? 2.219 -1.786 0.229 1.00 80.69 183 GLY A CA 1
ATOM 1444 C C . GLY A 1 183 ? 1.647 -0.411 -0.127 1.00 80.69 183 GLY A C 1
ATOM 1445 O O . GLY A 1 183 ? 0.451 -0.206 0.040 1.00 80.69 183 GLY A O 1
ATOM 1446 N N . SER A 1 184 ? 2.458 0.516 -0.649 1.00 89.00 184 SER A N 1
ATOM 1447 C CA . SER A 1 184 ? 1.998 1.843 -1.085 1.00 89.00 184 SER A CA 1
ATOM 1448 C C . SER A 1 184 ? 1.102 1.751 -2.322 1.00 89.00 184 SER A C 1
ATOM 1450 O O . SER A 1 184 ? 0.030 2.348 -2.350 1.00 89.00 184 SER A O 1
ATOM 1452 N N . GLY A 1 185 ? 1.453 0.906 -3.300 1.00 88.06 185 GLY A N 1
ATOM 1453 C CA . GLY A 1 185 ? 0.584 0.631 -4.451 1.00 88.06 185 GLY A CA 1
ATOM 1454 C C . GLY A 1 185 ? -0.748 -0.008 -4.035 1.00 88.06 185 GLY A C 1
ATOM 1455 O O . GLY A 1 185 ? -1.811 0.395 -4.503 1.00 88.06 185 GLY A O 1
ATOM 1456 N N . MET A 1 186 ? -0.717 -0.947 -3.081 1.00 85.81 186 MET A N 1
ATOM 1457 C CA . MET A 1 186 ? -1.933 -1.572 -2.531 1.00 85.81 186 MET A CA 1
ATOM 1458 C C . MET A 1 186 ? -2.806 -0.575 -1.760 1.00 85.81 186 MET A C 1
ATOM 1460 O O . MET A 1 186 ? -4.030 -0.584 -1.889 1.00 85.81 186 MET A O 1
ATOM 1464 N N . ALA A 1 187 ? -2.181 0.296 -0.967 1.00 88.56 187 ALA A N 1
ATOM 1465 C CA . ALA A 1 187 ? -2.868 1.346 -0.232 1.00 88.56 187 ALA A CA 1
ATOM 1466 C C . ALA A 1 187 ? -3.522 2.353 -1.185 1.00 88.56 187 ALA A C 1
ATOM 1468 O O . ALA A 1 187 ? -4.668 2.749 -0.963 1.00 88.56 187 ALA A O 1
ATOM 1469 N N . LEU A 1 188 ? -2.833 2.708 -2.275 1.00 90.56 188 LEU A N 1
ATOM 1470 C CA . LEU A 1 188 ? -3.389 3.560 -3.316 1.00 90.56 188 LEU A CA 1
ATOM 1471 C C . LEU A 1 188 ? -4.606 2.893 -3.964 1.00 90.56 188 LEU A C 1
ATOM 1473 O O . LEU A 1 188 ? -5.644 3.535 -4.054 1.00 90.56 188 LEU A O 1
ATOM 1477 N N . MET A 1 189 ? -4.533 1.602 -4.308 1.00 88.12 189 MET A N 1
ATOM 1478 C CA . MET A 1 189 ? -5.687 0.857 -4.831 1.00 88.12 189 MET A CA 1
ATOM 1479 C C . MET A 1 189 ? -6.893 0.910 -3.896 1.00 88.12 189 MET A C 1
ATOM 1481 O O . MET A 1 189 ? -8.007 1.183 -4.343 1.00 88.12 189 MET A O 1
ATOM 1485 N N . LEU A 1 190 ? -6.694 0.678 -2.596 1.00 88.56 190 LEU A N 1
ATOM 1486 C CA . LEU A 1 190 ? -7.784 0.761 -1.623 1.00 88.56 190 LEU A CA 1
ATOM 1487 C C . LEU A 1 190 ? -8.407 2.166 -1.589 1.00 88.56 190 LEU A C 1
ATOM 1489 O O . LEU A 1 190 ? -9.628 2.303 -1.524 1.00 88.56 190 LEU A O 1
ATOM 1493 N N . ALA A 1 191 ? -7.575 3.205 -1.668 1.00 89.69 191 ALA A N 1
ATOM 1494 C CA . ALA A 1 191 ? -8.016 4.595 -1.644 1.00 89.69 191 ALA A CA 1
ATOM 1495 C C . ALA A 1 191 ? -8.751 5.032 -2.925 1.00 89.69 191 ALA A C 1
ATOM 1497 O O . ALA A 1 191 ? -9.591 5.930 -2.861 1.00 89.69 191 ALA A O 1
ATOM 1498 N N . THR A 1 192 ? -8.455 4.427 -4.078 1.00 85.62 192 THR A N 1
ATOM 1499 C CA . THR A 1 192 ? -8.939 4.900 -5.388 1.00 85.62 192 THR A CA 1
ATOM 1500 C C . THR A 1 192 ? -10.057 4.061 -5.985 1.00 85.62 192 THR A C 1
ATOM 1502 O O . THR A 1 192 ? -10.810 4.564 -6.814 1.00 85.62 192 THR A O 1
ATOM 1505 N N . THR A 1 193 ? -10.210 2.808 -5.553 1.00 85.62 193 THR A N 1
ATOM 1506 C CA . THR A 1 193 ? -11.138 1.859 -6.189 1.00 85.62 193 THR A CA 1
ATOM 1507 C C . THR A 1 193 ? -12.394 1.568 -5.371 1.00 85.62 193 THR A C 1
ATOM 1509 O O . THR A 1 193 ? -13.159 0.681 -5.734 1.00 85.62 193 THR A O 1
ATOM 1512 N N . GLY A 1 194 ? -12.657 2.273 -4.267 1.00 79.00 194 GLY A N 1
ATOM 1513 C CA . GLY A 1 194 ? -13.716 1.935 -3.295 1.00 79.00 194 GLY A CA 1
ATOM 1514 C C . GLY A 1 194 ? -15.176 1.926 -3.795 1.00 79.00 194 GLY A C 1
ATOM 1515 O O . GLY A 1 194 ? -16.082 1.705 -3.004 1.00 79.00 194 GLY A O 1
ATOM 1516 N N . SER A 1 195 ? -15.445 2.181 -5.077 1.00 75.62 195 SER A N 1
ATOM 1517 C CA . SER A 1 195 ? -16.782 2.034 -5.688 1.00 75.62 195 SER A CA 1
ATOM 1518 C C . SER A 1 195 ? -16.765 1.205 -6.974 1.00 75.62 195 SER A C 1
ATOM 1520 O O . SER A 1 195 ? -17.715 1.221 -7.751 1.00 75.62 195 SER A O 1
ATOM 1522 N N . MET A 1 196 ? -15.669 0.492 -7.216 1.00 85.38 196 MET A N 1
ATOM 1523 C CA . MET A 1 196 ? -15.469 -0.320 -8.406 1.00 85.38 196 MET A CA 1
ATOM 1524 C C . MET A 1 196 ? -15.779 -1.782 -8.082 1.00 85.38 196 MET A C 1
ATOM 1526 O O . MET A 1 196 ? -14.994 -2.458 -7.414 1.00 85.38 196 MET A O 1
ATOM 1530 N N . ALA A 1 197 ? -16.919 -2.269 -8.579 1.00 82.62 197 ALA A N 1
ATOM 1531 C CA . ALA A 1 197 ? -17.432 -3.610 -8.286 1.00 82.62 197 ALA A CA 1
ATOM 1532 C C . ALA A 1 197 ? -16.438 -4.735 -8.630 1.00 82.62 197 ALA A C 1
ATOM 1534 O O . ALA A 1 197 ? -16.366 -5.729 -7.911 1.00 82.62 197 ALA A O 1
ATOM 1535 N N . GLU A 1 198 ? -15.622 -4.558 -9.673 1.00 83.38 198 GLU A N 1
ATOM 1536 C CA . GLU A 1 198 ? -14.577 -5.515 -10.069 1.00 83.38 198 GLU A CA 1
ATOM 1537 C C . GLU A 1 198 ? -13.503 -5.739 -8.988 1.00 83.38 198 GLU A C 1
ATOM 1539 O O . GLU A 1 198 ? -12.856 -6.784 -8.959 1.00 83.38 198 GLU A O 1
ATOM 1544 N N . PHE A 1 199 ? -13.343 -4.794 -8.058 1.00 82.69 199 PHE A N 1
ATOM 1545 C CA . PHE A 1 199 ? -12.410 -4.892 -6.936 1.00 82.69 199 PHE A CA 1
ATOM 1546 C C . PHE A 1 199 ? -13.090 -5.266 -5.610 1.00 82.69 199 PHE A C 1
ATOM 1548 O O . PHE A 1 199 ? -12.403 -5.572 -4.638 1.00 82.69 199 PHE A O 1
ATOM 1555 N N . ASP A 1 200 ? -14.422 -5.262 -5.549 1.00 80.38 200 ASP A N 1
ATOM 1556 C CA . ASP A 1 200 ? -15.201 -5.629 -4.356 1.00 80.38 200 ASP A CA 1
ATOM 1557 C C . ASP A 1 200 ? -15.872 -7.008 -4.466 1.00 80.38 200 ASP A C 1
ATOM 1559 O O . ASP A 1 200 ? -16.481 -7.482 -3.510 1.00 80.38 200 ASP A O 1
ATOM 1563 N N . CYS A 1 201 ? -15.716 -7.695 -5.600 1.00 71.31 201 CYS A N 1
ATOM 1564 C CA . CYS A 1 201 ? -16.376 -8.971 -5.880 1.00 71.31 201 CYS A CA 1
ATOM 1565 C C . CYS A 1 201 ? -15.756 -10.200 -5.186 1.00 71.31 201 CYS A C 1
ATOM 1567 O O . CYS A 1 201 ? -16.350 -11.278 -5.229 1.00 71.31 201 CYS A O 1
ATOM 1569 N N . GLN A 1 202 ? -14.586 -10.059 -4.553 1.00 70.06 202 GLN A N 1
ATOM 1570 C CA . GLN A 1 202 ? -13.829 -11.150 -3.930 1.00 70.06 202 GLN A CA 1
ATOM 1571 C C . GLN A 1 202 ? -13.625 -10.922 -2.430 1.00 70.06 202 GLN A C 1
ATOM 1573 O O . GLN A 1 202 ? -13.292 -9.812 -2.013 1.00 70.06 202 GLN A O 1
ATOM 1578 N N . GLY A 1 203 ? -13.743 -11.995 -1.639 1.00 63.28 203 GLY A N 1
ATOM 1579 C CA . GLY A 1 203 ? -13.561 -12.005 -0.183 1.00 63.28 203 GLY A CA 1
ATOM 1580 C C . GLY A 1 203 ? -14.783 -11.522 0.610 1.00 63.28 203 GLY A C 1
ATOM 1581 O O . GLY A 1 203 ? -15.458 -10.569 0.226 1.00 63.28 203 GLY A O 1
ATOM 1582 N N . GLU A 1 204 ? -15.050 -12.159 1.748 1.00 58.75 204 GLU A N 1
ATOM 1583 C CA . GLU A 1 204 ? -16.146 -11.800 2.658 1.00 58.75 204 GLU A CA 1
ATOM 1584 C C . GLU A 1 204 ? -15.684 -10.855 3.785 1.00 58.75 204 GLU A C 1
ATOM 1586 O O . GLU A 1 204 ? -14.496 -10.848 4.123 1.00 58.75 204 GLU A O 1
ATOM 1591 N N . PRO A 1 205 ? -16.595 -10.070 4.394 1.00 67.62 205 PRO A N 1
ATOM 1592 C CA . PRO A 1 205 ? -18.015 -9.930 4.049 1.00 67.62 205 PRO A CA 1
ATOM 1593 C C . PRO A 1 205 ? -18.229 -8.976 2.865 1.00 67.62 205 PRO A C 1
ATOM 1595 O O . PRO A 1 205 ? -17.666 -7.886 2.850 1.00 67.62 205 PRO A O 1
ATOM 1598 N N . ARG A 1 206 ? -19.045 -9.355 1.872 1.00 72.31 206 ARG A N 1
ATOM 1599 C CA . ARG A 1 206 ? -19.317 -8.515 0.679 1.00 72.31 206 ARG A CA 1
ATOM 1600 C C . ARG A 1 206 ? -20.335 -7.396 0.895 1.00 72.31 206 ARG A C 1
ATOM 1602 O O . ARG A 1 206 ? -20.367 -6.456 0.112 1.00 72.31 206 ARG A O 1
ATOM 1609 N N . ALA A 1 207 ? -21.175 -7.510 1.922 1.00 81.38 207 ALA A N 1
ATOM 1610 C CA . ALA A 1 207 ? -22.190 -6.502 2.237 1.00 81.38 207 ALA A CA 1
ATOM 1611 C C . ALA A 1 207 ? -21.593 -5.218 2.841 1.00 81.38 207 ALA A C 1
ATOM 1613 O O . ALA A 1 207 ? -22.243 -4.176 2.833 1.00 81.38 207 ALA A O 1
ATOM 1614 N N . GLU A 1 208 ? -20.365 -5.296 3.358 1.00 84.62 208 GLU A N 1
ATOM 1615 C CA . GLU A 1 208 ? -19.671 -4.161 3.955 1.00 84.62 208 GLU A CA 1
ATOM 1616 C C . GLU A 1 208 ? -18.991 -3.285 2.901 1.00 84.62 208 GLU A C 1
ATOM 1618 O O . GLU A 1 208 ? -18.528 -3.746 1.859 1.00 84.62 208 GLU A O 1
ATOM 1623 N N . ASP A 1 209 ? -18.861 -2.000 3.205 1.00 88.44 209 ASP A N 1
ATOM 1624 C CA . ASP A 1 209 ? -18.116 -1.056 2.374 1.00 88.44 209 ASP A CA 1
ATOM 1625 C C . ASP A 1 209 ? -16.596 -1.301 2.511 1.00 88.44 209 ASP A C 1
ATOM 1627 O O . ASP A 1 209 ? -16.115 -1.634 3.596 1.00 88.44 209 ASP A O 1
ATOM 1631 N N . SER A 1 210 ? -15.799 -1.084 1.461 1.00 88.56 210 SER A N 1
ATOM 1632 C CA . SER A 1 210 ? -14.325 -1.144 1.511 1.00 88.56 210 SER A CA 1
ATOM 1633 C C . SER A 1 210 ? -13.639 0.231 1.479 1.00 88.56 210 SER A C 1
ATOM 1635 O O . SER A 1 210 ? -12.428 0.308 1.671 1.00 88.56 210 SER A O 1
ATOM 1637 N N . ARG A 1 211 ? -14.384 1.336 1.302 1.00 91.44 211 ARG A N 1
ATOM 1638 C CA . ARG A 1 211 ? -13.835 2.707 1.228 1.00 91.44 211 ARG A CA 1
ATOM 1639 C C . ARG A 1 211 ? -13.032 3.089 2.466 1.00 91.44 211 ARG A C 1
ATOM 1641 O O . ARG A 1 211 ? -13.367 2.680 3.570 1.00 91.44 211 ARG A O 1
ATOM 1648 N N . VAL A 1 212 ? -12.034 3.948 2.316 1.00 90.94 212 VAL A N 1
ATOM 1649 C CA . VAL A 1 212 ? -11.253 4.510 3.432 1.00 90.94 212 VAL A CA 1
ATOM 1650 C C . VAL A 1 212 ? -11.444 6.022 3.522 1.00 90.94 212 VAL A C 1
ATOM 1652 O O . VAL A 1 212 ? -11.844 6.664 2.554 1.00 90.94 212 VAL A O 1
ATOM 1655 N N . GLN A 1 213 ? -11.195 6.590 4.700 1.00 92.62 213 GLN A N 1
ATOM 1656 C CA . GLN A 1 213 ? -11.358 8.020 4.992 1.00 92.62 213 GLN A CA 1
ATOM 1657 C C . GLN A 1 213 ? -10.021 8.775 4.997 1.00 92.62 213 GLN A C 1
ATOM 1659 O O . GLN A 1 213 ? -10.002 10.001 4.886 1.00 92.62 213 GLN A O 1
ATOM 1664 N N . ALA A 1 214 ? -8.909 8.047 5.108 1.00 92.38 214 ALA A N 1
ATOM 1665 C CA . ALA A 1 214 ? -7.561 8.594 5.097 1.00 92.38 214 ALA A CA 1
ATOM 1666 C C . ALA A 1 214 ? -6.595 7.640 4.387 1.00 92.38 214 ALA A C 1
ATOM 1668 O O . ALA A 1 214 ? -6.768 6.422 4.434 1.00 92.38 214 ALA A O 1
ATOM 1669 N N . ALA A 1 215 ? -5.573 8.192 3.746 1.00 93.44 215 ALA A N 1
ATOM 1670 C CA . ALA A 1 215 ? -4.613 7.439 2.962 1.00 93.44 215 ALA A CA 1
ATOM 1671 C C . ALA A 1 215 ? -3.237 8.121 2.974 1.00 93.44 215 ALA A C 1
ATOM 1673 O O . ALA A 1 215 ? -3.082 9.259 2.525 1.00 93.44 215 ALA A O 1
ATOM 1674 N N . VAL A 1 216 ? -2.238 7.400 3.485 1.00 94.00 216 VAL A N 1
ATOM 1675 C CA . VAL A 1 216 ? -0.830 7.805 3.482 1.00 94.00 216 VAL A CA 1
ATOM 1676 C C . VAL A 1 216 ? -0.053 6.919 2.515 1.00 94.00 216 VAL A C 1
ATOM 1678 O O . VAL A 1 216 ? 0.027 5.704 2.714 1.00 94.00 216 VAL A O 1
ATOM 1681 N N . MET A 1 217 ? 0.532 7.531 1.489 1.00 94.19 217 MET A N 1
ATOM 1682 C CA . MET A 1 217 ? 1.407 6.863 0.530 1.00 94.19 217 MET A CA 1
ATOM 1683 C C . MET A 1 217 ? 2.849 7.229 0.837 1.00 94.19 217 MET A C 1
ATOM 1685 O O . MET A 1 217 ? 3.263 8.379 0.682 1.00 94.19 217 MET A O 1
ATOM 1689 N N . MET A 1 218 ? 3.619 6.244 1.282 1.00 94.06 218 MET A N 1
ATOM 1690 C CA . MET A 1 218 ? 5.064 6.390 1.382 1.00 94.06 218 MET A CA 1
ATOM 1691 C C . MET A 1 218 ? 5.722 6.021 0.041 1.00 94.06 218 MET A C 1
ATOM 1693 O O . MET A 1 218 ? 5.023 5.818 -0.959 1.00 94.06 218 MET A O 1
ATOM 1697 N N . SER A 1 219 ? 7.050 5.860 0.023 1.00 90.75 219 SER A N 1
ATOM 1698 C CA . SER A 1 219 ? 7.770 5.258 -1.108 1.00 90.75 219 SER A CA 1
ATOM 1699 C C . SER A 1 219 ? 7.059 4.016 -1.634 1.00 90.75 219 SER A C 1
ATOM 1701 O O . SER A 1 219 ? 6.570 3.207 -0.845 1.00 90.75 219 SER A O 1
ATOM 1703 N N . GLY A 1 220 ? 6.998 3.850 -2.950 1.00 90.00 220 GLY A N 1
ATOM 1704 C CA . GLY A 1 220 ? 6.365 2.700 -3.573 1.00 90.00 220 GLY A CA 1
ATOM 1705 C C . GLY A 1 220 ? 6.352 2.780 -5.088 1.00 90.00 220 GLY A C 1
ATOM 1706 O O . GLY A 1 220 ? 6.913 3.693 -5.688 1.00 90.00 220 GLY A O 1
ATOM 1707 N N . ARG A 1 221 ? 5.707 1.786 -5.696 1.00 89.62 221 ARG A N 1
ATOM 1708 C CA . ARG A 1 221 ? 5.486 1.712 -7.137 1.00 89.62 221 ARG A CA 1
ATOM 1709 C C . ARG A 1 221 ? 4.000 1.858 -7.414 1.00 89.62 221 ARG A C 1
ATOM 1711 O O . ARG A 1 221 ? 3.193 1.147 -6.818 1.00 89.62 221 ARG A O 1
ATOM 1718 N N . PHE A 1 222 ? 3.650 2.797 -8.285 1.00 91.44 222 PHE A N 1
ATOM 1719 C CA . PHE A 1 222 ? 2.257 3.168 -8.532 1.00 91.44 222 PHE A CA 1
ATOM 1720 C C . PHE A 1 222 ? 1.827 2.866 -9.963 1.00 91.44 222 PHE A C 1
ATOM 1722 O O . PHE A 1 222 ? 0.655 2.578 -10.186 1.00 91.44 222 PHE A O 1
ATOM 1729 N N . THR A 1 223 ? 2.749 2.870 -10.924 1.00 90.75 223 THR A N 1
ATOM 1730 C CA . THR A 1 223 ? 2.484 2.460 -12.306 1.00 90.75 223 THR A CA 1
ATOM 1731 C C . THR A 1 223 ? 3.603 1.570 -12.831 1.00 90.75 223 THR A C 1
ATOM 1733 O O . THR A 1 223 ? 4.732 1.595 -12.341 1.00 90.75 223 THR A O 1
ATOM 1736 N N . TYR A 1 224 ? 3.267 0.763 -13.833 1.00 90.38 224 TYR A N 1
ATOM 1737 C CA . TYR A 1 224 ? 4.219 -0.058 -14.577 1.00 90.38 224 TYR A CA 1
ATOM 1738 C C . TYR A 1 224 ? 4.348 0.380 -16.041 1.00 90.38 224 TYR A C 1
ATOM 1740 O O . TYR A 1 224 ? 5.191 -0.144 -16.763 1.00 90.38 224 TYR A O 1
ATOM 1748 N N . LEU A 1 225 ? 3.538 1.347 -16.481 1.00 90.31 225 LEU A N 1
ATOM 1749 C CA . LEU A 1 225 ? 3.600 1.889 -17.839 1.00 90.31 225 LEU A CA 1
ATOM 1750 C C . LEU A 1 225 ? 4.602 3.043 -17.959 1.00 90.31 225 LEU A C 1
ATOM 1752 O O . LEU A 1 225 ? 5.189 3.216 -19.020 1.00 90.31 225 LEU A O 1
ATOM 1756 N N . ASP A 1 226 ? 4.817 3.788 -16.875 1.00 92.19 226 ASP A N 1
ATOM 1757 C CA . ASP A 1 226 ? 5.784 4.885 -16.791 1.00 92.19 226 ASP A CA 1
ATOM 1758 C C . ASP A 1 226 ? 6.928 4.484 -15.845 1.00 92.19 226 ASP A C 1
ATOM 1760 O O . ASP A 1 226 ? 6.875 4.703 -14.631 1.00 92.19 226 ASP A O 1
ATOM 1764 N N . LEU A 1 227 ? 7.912 3.781 -16.408 1.00 91.25 227 LEU A N 1
ATOM 1765 C CA . LEU A 1 227 ? 9.129 3.319 -15.736 1.00 91.25 227 LEU A CA 1
ATOM 1766 C C . LEU A 1 227 ? 10.341 3.915 -16.447 1.00 91.25 227 LEU A C 1
ATOM 1768 O O . LEU A 1 227 ? 10.298 4.078 -17.667 1.00 91.25 227 LEU A O 1
ATOM 1772 N N . LEU A 1 228 ? 11.419 4.167 -15.702 1.00 92.88 228 LEU A N 1
ATOM 1773 C CA . LEU A 1 228 ? 12.702 4.547 -16.291 1.00 92.88 228 LEU A CA 1
ATOM 1774 C C . LEU A 1 228 ? 13.237 3.411 -17.174 1.00 92.88 228 LEU A C 1
ATOM 1776 O O . LEU A 1 228 ? 13.013 2.231 -16.892 1.00 92.88 228 LEU A O 1
ATOM 1780 N N . ASP A 1 229 ? 13.948 3.764 -18.244 1.00 87.44 229 ASP A N 1
ATOM 1781 C CA . ASP A 1 229 ? 14.457 2.791 -19.221 1.00 87.44 229 ASP A CA 1
ATOM 1782 C C . ASP A 1 229 ? 15.476 1.810 -18.614 1.00 87.44 229 ASP A C 1
ATOM 1784 O O . ASP A 1 229 ? 15.613 0.680 -19.083 1.00 87.44 229 ASP A O 1
ATOM 1788 N N . ASP A 1 230 ? 16.177 2.219 -17.553 1.00 88.19 230 ASP A N 1
ATOM 1789 C CA . ASP A 1 230 ? 17.165 1.421 -16.825 1.00 88.19 230 ASP A CA 1
ATOM 1790 C C . ASP A 1 230 ? 16.603 0.732 -15.566 1.00 88.19 230 ASP A C 1
ATOM 1792 O O . ASP A 1 230 ? 17.364 0.173 -14.765 1.00 88.19 230 ASP A O 1
ATOM 1796 N N . ASP A 1 231 ? 15.275 0.708 -15.405 1.00 88.19 231 ASP A N 1
ATOM 1797 C CA . ASP A 1 231 ? 14.615 0.057 -14.277 1.00 88.19 231 ASP A CA 1
ATOM 1798 C C . ASP A 1 231 ? 14.966 -1.442 -14.233 1.00 88.19 231 ASP A C 1
ATOM 1800 O O . ASP A 1 231 ? 14.623 -2.257 -15.099 1.00 88.19 231 ASP A O 1
ATOM 1804 N N . ARG A 1 232 ? 15.643 -1.833 -13.149 1.00 85.81 232 ARG A N 1
ATOM 1805 C CA . ARG A 1 232 ? 16.215 -3.179 -12.968 1.00 85.81 232 ARG A CA 1
ATOM 1806 C C . ARG A 1 232 ? 15.167 -4.288 -12.887 1.00 85.81 232 ARG A C 1
ATOM 1808 O O . ARG A 1 232 ? 15.514 -5.467 -12.981 1.00 85.81 232 ARG A O 1
ATOM 1815 N N . MET A 1 233 ? 13.903 -3.941 -12.663 1.00 85.06 233 MET A N 1
ATOM 1816 C CA . MET A 1 233 ? 12.801 -4.888 -12.553 1.00 85.06 233 MET A CA 1
ATOM 1817 C C . MET A 1 233 ? 12.095 -5.134 -13.891 1.00 85.06 233 MET A C 1
ATOM 1819 O O . MET A 1 233 ? 11.362 -6.122 -13.986 1.00 85.06 233 MET A O 1
ATOM 1823 N N . LEU A 1 234 ? 12.362 -4.335 -14.936 1.00 87.00 234 LEU A N 1
ATOM 1824 C CA . LEU A 1 234 ? 11.784 -4.512 -16.278 1.00 87.00 234 LEU A CA 1
ATOM 1825 C C . LEU A 1 234 ? 11.886 -5.952 -16.807 1.00 87.00 234 LEU A C 1
ATOM 1827 O O . LEU A 1 234 ? 10.849 -6.496 -17.198 1.00 87.00 234 LEU A O 1
ATOM 1831 N N . PRO A 1 235 ? 13.046 -6.646 -16.749 1.00 87.06 235 PRO A N 1
ATOM 1832 C CA . PRO A 1 235 ? 13.137 -8.024 -17.239 1.00 87.06 235 PRO A CA 1
ATOM 1833 C C . PRO A 1 235 ? 12.225 -8.993 -16.478 1.00 87.06 235 PRO A C 1
ATOM 1835 O O . PRO A 1 235 ? 11.730 -9.976 -17.031 1.00 87.06 235 PRO A O 1
ATOM 1838 N N . ARG A 1 236 ? 11.989 -8.727 -15.189 1.00 84.12 236 ARG A N 1
ATOM 1839 C CA . ARG A 1 236 ? 11.136 -9.561 -14.340 1.00 84.12 236 ARG A CA 1
ATOM 1840 C C . ARG A 1 236 ? 9.659 -9.353 -14.660 1.00 84.12 236 ARG A C 1
ATOM 1842 O O . ARG A 1 236 ? 8.926 -10.337 -14.713 1.00 84.12 236 ARG A O 1
ATOM 1849 N N . TYR A 1 237 ? 9.244 -8.107 -14.885 1.00 85.50 237 TYR A N 1
ATOM 1850 C CA . TYR A 1 237 ? 7.885 -7.785 -15.322 1.00 85.50 237 TYR A CA 1
ATOM 1851 C C . TYR A 1 237 ? 7.608 -8.351 -16.710 1.00 85.50 237 TYR A C 1
ATOM 1853 O O . TYR A 1 237 ? 6.615 -9.045 -16.884 1.00 85.50 237 TYR A O 1
ATOM 1861 N N . ALA A 1 238 ? 8.536 -8.185 -17.657 1.00 86.88 238 ALA A N 1
ATOM 1862 C CA . ALA A 1 238 ? 8.399 -8.737 -19.003 1.00 86.88 238 ALA A CA 1
ATOM 1863 C C . ALA A 1 238 ? 8.269 -10.268 -18.996 1.00 86.88 238 ALA A C 1
ATOM 1865 O O . ALA A 1 238 ? 7.461 -10.840 -19.723 1.00 86.88 238 ALA A O 1
ATOM 1866 N N . LYS A 1 239 ? 9.004 -10.951 -18.109 1.00 85.12 239 LYS A N 1
ATOM 1867 C CA . LYS A 1 239 ? 8.853 -12.399 -17.909 1.00 85.12 239 LYS A CA 1
ATOM 1868 C C . LYS A 1 239 ? 7.478 -12.788 -17.351 1.00 85.12 239 LYS A C 1
ATOM 1870 O O . LYS A 1 239 ? 7.007 -13.885 -17.635 1.00 85.12 239 LYS A O 1
ATOM 1875 N N . ALA A 1 240 ? 6.874 -11.942 -16.518 1.00 81.38 240 ALA A N 1
ATOM 1876 C CA . ALA A 1 240 ? 5.596 -12.224 -15.867 1.00 81.38 240 ALA A CA 1
ATOM 1877 C C . ALA A 1 240 ? 4.381 -11.841 -16.726 1.00 81.38 240 ALA A C 1
ATOM 1879 O O . ALA A 1 240 ? 3.359 -12.519 -16.655 1.00 81.38 240 ALA A O 1
ATOM 1880 N N . TRP A 1 241 ? 4.486 -10.767 -17.508 1.00 84.19 241 TRP A N 1
ATOM 1881 C CA . TRP A 1 241 ? 3.356 -10.113 -18.180 1.00 84.19 241 TRP A CA 1
ATOM 1882 C C . TRP A 1 241 ? 3.505 -10.023 -19.699 1.00 84.19 241 TRP A C 1
ATOM 1884 O O . TRP A 1 241 ? 2.607 -9.519 -20.365 1.00 84.19 241 TRP A O 1
ATOM 1894 N N . GLY A 1 242 ? 4.615 -10.515 -20.248 1.00 87.94 242 GLY A N 1
ATOM 1895 C CA . GLY A 1 242 ? 4.960 -10.335 -21.653 1.00 87.94 242 GLY A CA 1
ATOM 1896 C C . GLY A 1 242 ? 5.611 -8.979 -21.922 1.00 87.94 242 GLY A C 1
ATOM 1897 O O . GLY A 1 242 ? 5.772 -8.140 -21.031 1.00 87.94 242 GLY A O 1
ATOM 1898 N N . ASP A 1 243 ? 6.017 -8.780 -23.173 1.00 90.31 243 ASP A N 1
ATOM 1899 C CA . ASP A 1 243 ? 6.614 -7.528 -23.633 1.00 90.31 243 ASP A CA 1
ATOM 1900 C C . ASP A 1 243 ? 5.672 -6.329 -23.396 1.00 90.31 243 ASP A C 1
ATOM 1902 O O . ASP A 1 243 ? 4.468 -6.415 -23.640 1.00 90.31 243 ASP A O 1
ATOM 1906 N N . ARG A 1 244 ? 6.226 -5.214 -22.902 1.00 89.44 244 ARG A N 1
ATOM 1907 C CA . ARG A 1 244 ? 5.449 -4.062 -22.416 1.00 89.44 244 ARG A CA 1
ATOM 1908 C C . ARG A 1 244 ? 4.627 -3.398 -23.513 1.00 89.44 244 ARG A C 1
ATOM 1910 O O . ARG A 1 244 ? 3.483 -3.028 -23.260 1.00 89.44 244 ARG A O 1
ATOM 1917 N N . GLU A 1 245 ? 5.188 -3.256 -24.710 1.00 88.62 245 GLU A N 1
ATOM 1918 C CA . GLU A 1 245 ? 4.535 -2.549 -25.816 1.00 88.62 245 GLU A CA 1
ATOM 1919 C C . GLU A 1 245 ? 3.394 -3.372 -26.417 1.00 88.62 245 GLU A C 1
ATOM 1921 O O . GLU A 1 245 ? 2.347 -2.835 -26.778 1.00 88.62 245 GLU A O 1
ATOM 1926 N N . THR A 1 246 ? 3.566 -4.691 -26.468 1.00 92.38 246 THR A N 1
ATOM 1927 C CA . THR A 1 246 ? 2.563 -5.615 -27.015 1.00 92.38 246 THR A CA 1
ATOM 1928 C C . THR A 1 246 ? 1.515 -6.068 -25.993 1.00 92.38 246 THR A C 1
ATOM 1930 O O . THR A 1 246 ? 0.402 -6.405 -26.388 1.00 92.38 246 THR A O 1
ATOM 1933 N N . HIS A 1 247 ? 1.822 -6.038 -24.690 1.00 92.06 247 HIS A N 1
ATOM 1934 C CA . HIS A 1 247 ? 0.941 -6.508 -23.607 1.00 92.06 247 HIS A CA 1
ATOM 1935 C C . HIS A 1 247 ? 0.527 -5.380 -22.651 1.00 92.06 247 HIS A C 1
ATOM 1937 O O . HIS A 1 247 ? 0.378 -5.593 -21.444 1.00 92.06 247 HIS A O 1
ATOM 1943 N N . ARG A 1 248 ? 0.321 -4.164 -23.173 1.00 90.38 248 ARG A N 1
ATOM 1944 C CA . ARG A 1 248 ? 0.019 -2.973 -22.358 1.00 90.38 248 ARG A CA 1
ATOM 1945 C C . ARG A 1 248 ? -1.139 -3.159 -21.382 1.00 90.38 248 ARG A C 1
ATOM 1947 O O . ARG A 1 248 ? -1.047 -2.657 -20.267 1.00 90.38 248 ARG A O 1
ATOM 1954 N N . ASP A 1 249 ? -2.191 -3.884 -21.758 1.00 87.19 249 ASP A N 1
ATOM 1955 C CA . ASP A 1 249 ? -3.342 -4.121 -20.878 1.00 87.19 249 ASP A CA 1
ATOM 1956 C C . ASP A 1 249 ? -2.975 -4.963 -19.650 1.00 87.19 249 ASP A C 1
ATOM 1958 O O . ASP A 1 249 ? -3.427 -4.663 -18.545 1.00 87.19 249 ASP A O 1
ATOM 1962 N N . ALA A 1 250 ? -2.094 -5.958 -19.811 1.00 85.19 250 ALA A N 1
ATOM 1963 C CA . ALA A 1 250 ? -1.583 -6.738 -18.688 1.00 85.19 250 ALA A CA 1
ATOM 1964 C C . ALA A 1 250 ? -0.786 -5.837 -17.738 1.00 85.19 250 ALA A C 1
ATOM 1966 O O . ALA A 1 250 ? -1.064 -5.801 -16.546 1.00 85.19 250 ALA A O 1
ATOM 1967 N N . TRP A 1 251 ? 0.138 -5.033 -18.264 1.00 88.19 251 TRP A N 1
ATOM 1968 C CA . TRP A 1 251 ? 0.931 -4.093 -17.464 1.00 88.19 251 TRP A CA 1
ATOM 1969 C C . TRP A 1 251 ? 0.064 -3.041 -16.759 1.00 88.19 251 TRP A C 1
ATOM 1971 O O . TRP A 1 251 ? 0.285 -2.731 -15.586 1.00 88.19 251 TRP A O 1
ATOM 1981 N N . ARG A 1 252 ? -0.960 -2.531 -17.451 1.00 86.75 252 ARG A N 1
ATOM 1982 C CA . ARG A 1 252 ? -1.936 -1.581 -16.908 1.00 86.75 252 ARG A CA 1
ATOM 1983 C C . ARG A 1 252 ? -2.733 -2.177 -15.757 1.00 86.75 252 ARG A C 1
ATOM 1985 O O . ARG A 1 252 ? -2.965 -1.489 -14.767 1.00 86.75 252 ARG A O 1
ATOM 1992 N N . ALA A 1 253 ? -3.112 -3.453 -15.853 1.00 81.12 253 ALA A N 1
ATOM 1993 C CA . ALA A 1 253 ? -3.856 -4.130 -14.797 1.00 81.12 253 ALA A CA 1
ATOM 1994 C C . ALA A 1 253 ? -3.110 -4.110 -13.450 1.00 81.12 253 ALA A C 1
ATOM 1996 O O . ALA A 1 253 ? -3.748 -4.151 -12.394 1.00 81.12 253 ALA A O 1
ATOM 1997 N N . HIS A 1 254 ? -1.776 -3.986 -13.498 1.00 82.44 254 HIS A N 1
ATOM 1998 C CA . HIS A 1 254 ? -0.913 -3.942 -12.330 1.00 82.44 254 HIS A CA 1
ATOM 1999 C C . HIS A 1 254 ? -0.701 -2.555 -11.709 1.00 82.44 254 HIS A C 1
ATOM 2001 O O . HIS A 1 254 ? -0.368 -2.467 -10.526 1.00 82.44 254 HIS A O 1
ATOM 2007 N N . GLY A 1 255 ? -0.921 -1.470 -12.454 1.00 85.69 255 GLY A N 1
ATOM 2008 C CA . GLY A 1 255 ? -0.671 -0.107 -11.988 1.00 85.69 255 GLY A CA 1
ATOM 2009 C C . GLY A 1 255 ? -1.814 0.459 -11.149 1.00 85.69 255 GLY A C 1
ATOM 2010 O O . GLY A 1 255 ? -2.887 0.757 -11.661 1.00 85.69 255 GLY A O 1
ATOM 2011 N N . ALA A 1 256 ? -1.576 0.707 -9.859 1.00 85.94 256 ALA A N 1
ATOM 2012 C CA . ALA A 1 256 ? -2.554 1.366 -8.990 1.00 85.94 256 ALA A CA 1
ATOM 2013 C C . ALA A 1 256 ? -2.974 2.761 -9.489 1.00 85.94 256 ALA A C 1
ATOM 2015 O O . ALA A 1 256 ? -4.112 3.200 -9.305 1.00 85.94 256 ALA A O 1
ATOM 2016 N N . LEU A 1 257 ? -2.043 3.451 -10.147 1.00 87.94 257 LEU A N 1
ATOM 2017 C CA . LEU A 1 257 ? -2.246 4.767 -10.732 1.00 87.94 257 LEU A CA 1
ATOM 2018 C C . LEU A 1 257 ? -3.218 4.744 -11.916 1.00 87.94 257 LEU A C 1
ATOM 2020 O O . LEU A 1 257 ? -3.904 5.734 -12.160 1.00 87.94 257 LEU A O 1
ATOM 2024 N N . ASP A 1 258 ? -3.320 3.625 -12.631 1.00 85.00 258 ASP A N 1
ATOM 2025 C CA . ASP A 1 258 ? -4.198 3.503 -13.795 1.00 85.00 258 ASP A CA 1
ATOM 2026 C C . ASP A 1 258 ? -5.687 3.527 -13.409 1.00 85.00 258 ASP A C 1
ATOM 2028 O O . ASP A 1 258 ? -6.533 3.909 -14.222 1.00 85.00 258 ASP A O 1
ATOM 2032 N N . TYR A 1 259 ? -5.993 3.219 -12.145 1.00 83.25 259 TYR A N 1
ATOM 2033 C CA . TYR A 1 259 ? -7.332 3.288 -11.551 1.00 83.25 259 TYR A CA 1
ATOM 2034 C C . TYR A 1 259 ? -7.586 4.585 -10.770 1.00 83.25 259 TYR A C 1
ATOM 2036 O O . TYR A 1 259 ? -8.705 4.841 -10.319 1.00 83.25 259 TYR A O 1
ATOM 2044 N N . LEU A 1 260 ? -6.573 5.449 -10.639 1.00 81.69 260 LEU A N 1
ATOM 2045 C CA . LEU A 1 260 ? -6.707 6.790 -10.075 1.00 81.69 260 LEU A CA 1
ATOM 2046 C C . LEU A 1 260 ? -7.431 7.688 -11.094 1.00 81.69 260 LEU A C 1
ATOM 2048 O O . LEU A 1 260 ? -6.815 8.423 -11.870 1.00 81.69 260 LEU A O 1
ATOM 2052 N N . THR A 1 261 ? -8.759 7.583 -11.124 1.00 70.88 261 THR A N 1
ATOM 2053 C CA . THR A 1 261 ? -9.626 8.337 -12.045 1.00 70.88 261 THR A CA 1
ATOM 2054 C C . THR A 1 261 ? -10.276 9.543 -11.367 1.00 70.88 261 THR A C 1
ATOM 2056 O O . THR A 1 261 ? -10.339 10.602 -11.986 1.00 70.88 261 THR A O 1
ATOM 2059 N N . LYS A 1 262 ? -10.679 9.421 -10.091 1.00 66.25 262 LYS A N 1
ATOM 2060 C CA . LYS A 1 262 ? -11.059 10.522 -9.180 1.00 66.25 262 LYS A CA 1
ATOM 2061 C C . LYS A 1 262 ? -10.876 10.096 -7.710 1.00 66.25 262 LYS A C 1
ATOM 2063 O O . LYS A 1 262 ? -11.770 9.448 -7.168 1.00 66.25 262 LYS A O 1
ATOM 2068 N N . PRO A 1 263 ? -9.763 10.420 -7.033 1.00 63.00 263 PRO A N 1
ATOM 2069 C CA . PRO A 1 263 ? -9.643 10.153 -5.602 1.00 63.00 263 PRO A CA 1
ATOM 2070 C C . PRO A 1 263 ? -10.603 11.059 -4.822 1.00 63.00 263 PRO A C 1
ATOM 2072 O O . PRO A 1 263 ? -10.614 12.279 -4.976 1.00 63.00 263 PRO A O 1
ATOM 2075 N N . THR A 1 264 ? -11.427 10.456 -3.971 1.00 65.56 264 THR A N 1
ATOM 2076 C CA . THR A 1 264 ? -12.426 11.177 -3.166 1.00 65.56 264 THR A CA 1
ATOM 2077 C C . THR A 1 264 ? -11.881 11.639 -1.816 1.00 65.56 264 THR A C 1
ATOM 2079 O O . THR A 1 264 ? -12.550 12.398 -1.118 1.00 65.56 264 THR A O 1
ATOM 2082 N N . ILE A 1 265 ? -10.677 11.192 -1.437 1.00 86.56 265 ILE A N 1
ATOM 2083 C CA . ILE A 1 265 ? -10.014 11.565 -0.185 1.00 86.56 265 ILE A CA 1
ATOM 2084 C C . ILE A 1 265 ? -8.663 12.242 -0.457 1.00 86.56 265 ILE A C 1
ATOM 2086 O O . ILE A 1 265 ? -7.927 11.794 -1.337 1.00 86.56 265 ILE A O 1
ATOM 2090 N N . PRO A 1 266 ? -8.306 13.306 0.285 1.00 88.88 266 PRO A N 1
ATOM 2091 C CA . PRO A 1 266 ? -6.985 13.915 0.169 1.00 88.88 266 PRO A CA 1
ATOM 2092 C C . PRO A 1 266 ? -5.890 12.952 0.615 1.00 88.88 266 PRO A C 1
ATOM 2094 O O . PRO A 1 266 ? -6.053 12.324 1.658 1.00 88.88 266 PRO A O 1
ATOM 2097 N N . LEU A 1 267 ? -4.784 12.851 -0.125 1.00 93.44 267 LEU A N 1
ATOM 2098 C CA . LEU A 1 267 ? -3.679 11.932 0.190 1.00 93.44 267 LEU A CA 1
ATOM 2099 C C . LEU A 1 267 ? -2.541 12.646 0.928 1.00 93.44 267 LEU A C 1
ATOM 2101 O O . LEU A 1 267 ? -2.205 13.779 0.589 1.00 93.44 267 LEU A O 1
ATOM 2105 N N . LEU A 1 268 ? -1.900 11.973 1.885 1.00 95.94 268 LEU A N 1
ATOM 2106 C CA . LEU A 1 268 ? -0.596 12.399 2.400 1.00 95.94 268 LEU A CA 1
ATOM 2107 C C . LEU A 1 268 ? 0.498 11.556 1.750 1.00 95.94 268 LEU A C 1
ATOM 2109 O O . LEU A 1 268 ? 0.423 10.331 1.743 1.00 95.94 268 LEU A O 1
ATOM 2113 N N . LEU A 1 269 ? 1.508 12.217 1.203 1.00 96.75 269 LEU A N 1
ATOM 2114 C CA . LEU A 1 269 ? 2.591 11.616 0.441 1.00 96.75 269 LEU A CA 1
ATOM 2115 C C . LEU A 1 269 ? 3.921 11.883 1.145 1.00 96.75 269 LEU A C 1
ATOM 2117 O O . LEU A 1 269 ? 4.191 13.015 1.548 1.00 96.75 269 LEU A O 1
ATOM 2121 N N . THR A 1 270 ? 4.772 10.869 1.257 1.00 95.62 270 THR A N 1
ATOM 2122 C CA . THR A 1 270 ? 6.132 11.029 1.785 1.00 95.62 270 THR A CA 1
ATOM 2123 C C . THR A 1 270 ? 7.092 10.047 1.125 1.00 95.62 270 THR A C 1
ATOM 2125 O O . THR A 1 270 ? 6.733 8.919 0.802 1.00 95.62 270 THR A O 1
ATOM 2128 N N . ILE A 1 271 ? 8.324 10.469 0.886 1.00 95.31 271 ILE A N 1
ATOM 2129 C CA . ILE A 1 271 ? 9.395 9.610 0.378 1.00 95.31 271 ILE A CA 1
ATOM 2130 C C . ILE A 1 271 ? 10.717 10.109 0.935 1.00 95.31 271 ILE A C 1
ATOM 2132 O O . ILE A 1 271 ? 10.871 11.307 1.184 1.00 95.31 271 ILE A O 1
ATOM 2136 N N . ASN A 1 272 ? 11.661 9.193 1.122 1.00 92.69 272 ASN A N 1
ATOM 2137 C CA . ASN A 1 272 ? 13.015 9.561 1.472 1.00 92.69 272 ASN A CA 1
ATOM 2138 C C . ASN A 1 272 ? 13.759 10.059 0.230 1.00 92.69 272 ASN A C 1
ATOM 2140 O O . ASN A 1 272 ? 13.857 9.354 -0.771 1.00 92.69 272 ASN A O 1
ATOM 2144 N N . THR A 1 273 ? 14.275 11.285 0.271 1.00 93.31 273 THR A N 1
ATOM 2145 C CA . THR A 1 273 ? 14.890 11.926 -0.902 1.00 93.31 273 THR A CA 1
ATOM 2146 C C . THR A 1 273 ? 16.233 11.308 -1.291 1.00 93.31 273 THR A C 1
ATOM 2148 O O . THR A 1 273 ? 16.728 11.586 -2.378 1.00 93.31 273 THR A O 1
ATOM 2151 N N . ALA A 1 274 ? 16.802 10.441 -0.444 1.00 92.12 274 ALA A N 1
ATOM 2152 C CA . ALA A 1 274 ? 17.990 9.647 -0.750 1.00 92.12 274 ALA A CA 1
ATOM 2153 C C . ALA A 1 274 ? 17.664 8.260 -1.345 1.00 92.12 274 ALA A C 1
ATOM 2155 O O . ALA A 1 274 ? 18.539 7.394 -1.410 1.00 92.12 274 ALA A O 1
ATOM 2156 N N . GLU A 1 275 ? 16.411 7.998 -1.728 1.00 92.69 275 GLU A N 1
ATOM 2157 C CA . GLU A 1 275 ? 16.048 6.775 -2.446 1.00 92.69 275 GLU A CA 1
ATOM 2158 C C . GLU A 1 275 ? 16.555 6.744 -3.890 1.00 92.69 275 GLU A C 1
ATOM 2160 O O . GLU A 1 275 ? 16.989 7.744 -4.455 1.00 92.69 275 GLU A O 1
ATOM 2165 N N . GLY A 1 276 ? 16.517 5.548 -4.485 1.00 90.62 276 GLY A N 1
ATOM 2166 C CA . GLY A 1 276 ? 16.922 5.349 -5.872 1.00 90.62 276 GLY A CA 1
ATOM 2167 C C . GLY A 1 276 ? 16.029 6.107 -6.865 1.00 90.62 276 GLY A C 1
ATOM 2168 O O . GLY A 1 276 ? 14.865 6.386 -6.557 1.00 90.62 276 GLY A O 1
ATOM 2169 N N . PRO A 1 277 ? 16.547 6.386 -8.075 1.00 92.75 277 PRO A N 1
ATOM 2170 C CA . PRO A 1 277 ? 15.866 7.202 -9.081 1.00 92.75 277 PRO A CA 1
ATOM 2171 C C . PRO A 1 277 ? 14.482 6.655 -9.447 1.00 92.75 277 PRO A C 1
ATOM 2173 O O . PRO A 1 277 ? 13.538 7.432 -9.532 1.00 92.75 277 PRO A O 1
ATOM 2176 N N . ASP A 1 278 ? 14.321 5.331 -9.537 1.00 91.56 278 ASP A N 1
ATOM 2177 C CA . ASP A 1 278 ? 13.023 4.696 -9.801 1.00 91.56 278 ASP A CA 1
ATOM 2178 C C . ASP A 1 278 ? 11.952 5.075 -8.766 1.00 91.56 278 ASP A C 1
ATOM 2180 O O . ASP A 1 278 ? 10.809 5.354 -9.118 1.00 91.56 278 ASP A O 1
ATOM 2184 N N . ALA A 1 279 ? 12.296 5.082 -7.475 1.00 92.00 279 ALA A N 1
ATOM 2185 C CA . ALA A 1 279 ? 11.336 5.374 -6.410 1.00 92.00 279 ALA A CA 1
ATOM 2186 C C . ALA A 1 279 ? 10.942 6.859 -6.403 1.00 92.00 279 ALA A C 1
ATOM 2188 O O . ALA A 1 279 ? 9.767 7.192 -6.230 1.00 92.00 279 ALA A O 1
ATOM 2189 N N . LEU A 1 280 ? 11.920 7.741 -6.637 1.00 95.38 280 LEU A N 1
ATOM 2190 C CA . LEU A 1 280 ? 11.691 9.178 -6.773 1.00 95.38 280 LEU A CA 1
ATOM 2191 C C . LEU A 1 280 ? 10.815 9.48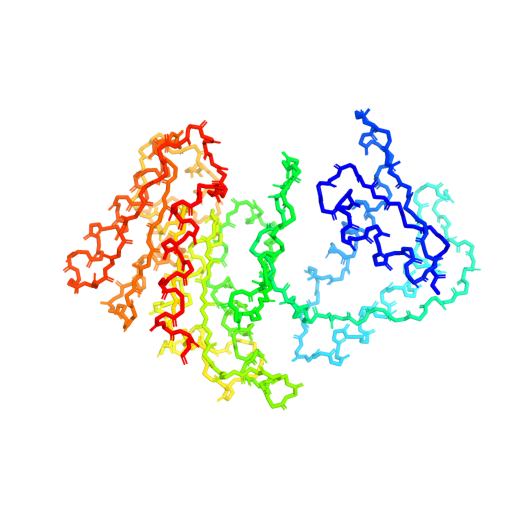1 -7.998 1.00 95.38 280 LEU A C 1
ATOM 2193 O O . LEU A 1 280 ? 9.833 10.211 -7.860 1.00 95.38 280 LEU A O 1
ATOM 2197 N N . HIS A 1 281 ? 11.098 8.842 -9.140 1.00 96.25 281 HIS A N 1
ATOM 2198 C CA . HIS A 1 281 ? 10.295 8.931 -10.366 1.00 96.25 281 HIS A CA 1
ATOM 2199 C C . HIS A 1 281 ? 8.847 8.502 -10.119 1.00 96.25 281 HIS A C 1
ATOM 2201 O O . HIS A 1 281 ? 7.914 9.239 -10.423 1.00 96.25 281 HIS A O 1
ATOM 2207 N N . GLN A 1 282 ? 8.625 7.355 -9.468 1.00 95.56 282 GLN A N 1
ATOM 2208 C CA . GLN A 1 282 ? 7.270 6.889 -9.148 1.00 95.56 282 GLN A CA 1
ATOM 2209 C C . GLN A 1 282 ? 6.490 7.882 -8.270 1.00 95.56 282 GLN A C 1
ATOM 2211 O O . GLN A 1 282 ? 5.298 8.107 -8.500 1.00 95.56 282 GLN A O 1
ATOM 2216 N N . MET A 1 283 ? 7.141 8.499 -7.278 1.00 96.69 283 MET A N 1
ATOM 2217 C CA . MET A 1 283 ? 6.501 9.523 -6.446 1.00 96.69 283 MET A CA 1
ATOM 2218 C C . MET A 1 283 ? 6.192 10.799 -7.243 1.00 96.69 283 MET A C 1
ATOM 2220 O O . MET A 1 283 ? 5.129 11.395 -7.057 1.00 96.69 283 MET A O 1
ATOM 2224 N N . GLU A 1 284 ? 7.079 11.216 -8.145 1.00 97.06 284 GLU A N 1
ATOM 2225 C CA . GLU A 1 284 ? 6.841 12.349 -9.042 1.00 97.06 284 GLU A CA 1
ATOM 2226 C C . GLU A 1 284 ? 5.644 12.100 -9.967 1.00 97.06 284 GLU A C 1
ATOM 2228 O O . GLU A 1 284 ? 4.725 12.922 -10.009 1.00 97.06 284 GLU A O 1
ATOM 2233 N N . VAL A 1 285 ? 5.589 10.934 -10.6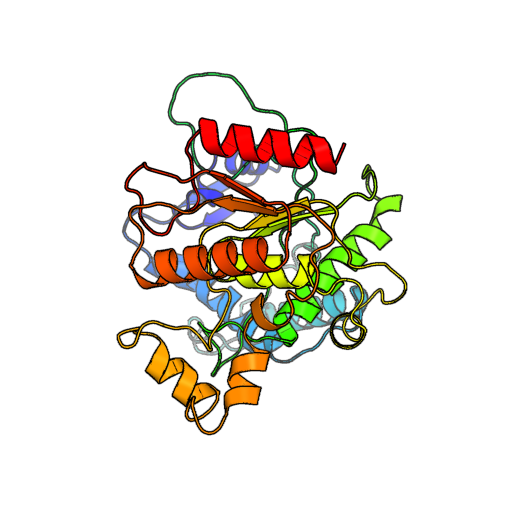15 1.00 96.00 285 VAL A N 1
ATOM 2234 C CA . VAL A 1 285 ? 4.484 10.525 -11.493 1.00 96.00 285 VAL A CA 1
ATOM 2235 C C . VAL A 1 285 ? 3.146 10.521 -10.740 1.00 96.00 285 VAL A C 1
ATOM 2237 O O . VAL A 1 285 ? 2.152 11.067 -11.231 1.00 96.00 285 VAL A O 1
ATOM 2240 N N . LEU A 1 286 ? 3.105 9.985 -9.512 1.00 95.12 286 LEU A N 1
ATOM 2241 C CA . LEU A 1 286 ? 1.904 10.027 -8.668 1.00 95.12 286 LEU A CA 1
ATOM 2242 C C . LEU A 1 286 ? 1.474 11.470 -8.363 1.00 95.12 286 LEU A C 1
ATOM 2244 O O . LEU A 1 286 ? 0.296 11.811 -8.504 1.00 95.12 286 LEU A O 1
ATOM 2248 N N . ARG A 1 287 ? 2.413 12.334 -7.963 1.00 95.25 287 ARG A N 1
ATOM 2249 C CA . ARG A 1 287 ? 2.130 13.743 -7.640 1.00 95.25 287 ARG A CA 1
ATOM 2250 C C . ARG A 1 287 ? 1.620 14.515 -8.854 1.00 95.25 287 ARG A C 1
ATOM 2252 O O . ARG A 1 287 ? 0.629 15.242 -8.744 1.00 95.25 287 ARG A O 1
ATOM 2259 N N . ALA A 1 288 ? 2.259 14.337 -10.008 1.00 94.81 288 ALA A N 1
ATOM 2260 C CA . ALA A 1 288 ? 1.850 14.949 -11.266 1.00 94.81 288 ALA A CA 1
ATOM 2261 C C . ALA A 1 288 ? 0.431 14.515 -11.650 1.00 94.81 288 ALA A C 1
ATOM 2263 O O . ALA A 1 288 ? -0.414 15.353 -11.974 1.00 94.81 288 ALA A O 1
ATOM 2264 N N . ARG A 1 289 ? 0.124 13.217 -11.518 1.00 92.88 289 ARG A N 1
ATOM 2265 C CA . ARG A 1 289 ? -1.214 12.684 -11.791 1.00 92.88 289 ARG A CA 1
ATOM 2266 C C . ARG A 1 289 ? -2.277 13.255 -10.853 1.00 92.88 289 ARG A C 1
ATOM 2268 O O . ARG A 1 289 ? -3.334 13.660 -11.329 1.00 92.88 289 ARG A O 1
ATOM 2275 N N . LEU A 1 290 ? -2.007 13.324 -9.549 1.00 92.44 290 LEU A N 1
ATOM 2276 C CA . LEU A 1 290 ? -2.924 13.924 -8.571 1.00 92.44 290 LEU A CA 1
ATOM 2277 C C . LEU A 1 290 ? -3.188 15.401 -8.884 1.00 92.44 290 LEU A C 1
ATOM 2279 O O . LEU A 1 290 ? -4.337 15.837 -8.864 1.00 92.44 290 LEU A O 1
ATOM 2283 N N . THR A 1 291 ? -2.141 16.142 -9.249 1.00 92.50 291 THR A N 1
ATOM 2284 C CA . THR A 1 291 ? -2.241 17.556 -9.634 1.00 92.50 291 THR A CA 1
ATOM 2285 C C . THR A 1 291 ? -3.096 17.724 -10.889 1.00 92.50 291 THR A C 1
ATOM 2287 O O . THR A 1 291 ? -4.027 18.525 -10.894 1.00 92.50 291 THR A O 1
ATOM 2290 N N . GLY A 1 292 ? -2.848 16.914 -11.924 1.00 92.06 292 GLY A N 1
ATOM 2291 C CA . GLY A 1 292 ? -3.626 16.931 -13.166 1.00 92.06 292 GLY A CA 1
ATOM 2292 C C . GLY A 1 292 ? -5.104 16.572 -12.976 1.00 92.06 292 GLY A C 1
ATOM 2293 O O . GLY A 1 292 ? -5.949 17.029 -13.739 1.00 92.06 292 GLY A O 1
ATOM 2294 N N . LEU A 1 293 ? -5.434 15.798 -11.938 1.00 90.44 293 LEU A N 1
ATOM 2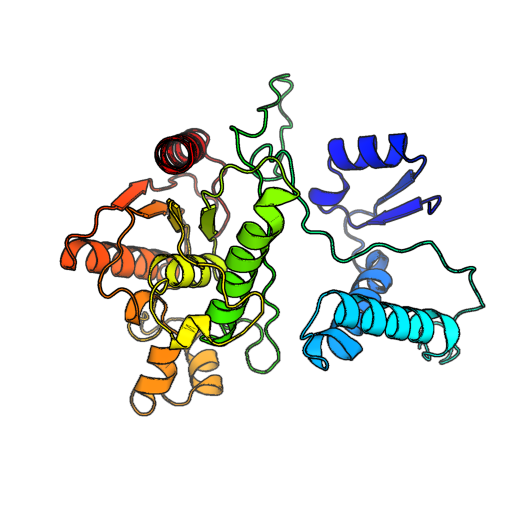295 C CA . LEU A 1 293 ? -6.811 15.464 -11.563 1.00 90.44 293 LEU A CA 1
ATOM 2296 C C . LEU A 1 293 ? -7.451 16.485 -10.605 1.00 90.44 293 LEU A C 1
ATOM 2298 O O . LEU A 1 293 ? -8.578 16.265 -10.162 1.00 90.44 293 LEU A O 1
ATOM 2302 N N . GLY A 1 294 ? -6.746 17.557 -10.222 1.00 88.62 294 GLY A N 1
ATOM 2303 C CA . GLY A 1 294 ? -7.212 18.508 -9.204 1.00 88.62 294 GLY A CA 1
ATOM 2304 C C . GLY A 1 294 ? -7.411 17.864 -7.827 1.00 88.62 294 GLY A C 1
ATOM 2305 O O . GLY A 1 294 ? -8.231 18.315 -7.030 1.00 88.62 294 GLY A O 1
ATOM 2306 N N . SER A 1 295 ? -6.707 16.764 -7.564 1.00 87.06 295 SER A N 1
ATOM 2307 C CA . SER A 1 295 ? -6.875 15.953 -6.367 1.00 87.06 295 SER A CA 1
ATOM 2308 C C . SER A 1 295 ? -6.014 16.490 -5.226 1.00 87.06 295 SER A C 1
ATOM 2310 O O . SER A 1 295 ? -4.792 16.580 -5.375 1.00 87.06 295 SER A O 1
ATOM 2312 N N . PRO A 1 296 ? -6.608 16.838 -4.074 1.00 88.38 296 PRO A N 1
ATOM 2313 C CA . PRO A 1 296 ? -5.859 17.405 -2.963 1.00 88.38 296 PRO A CA 1
ATOM 2314 C C . PRO A 1 296 ? -4.846 16.393 -2.416 1.00 88.38 296 PRO A C 1
ATOM 2316 O O . PRO A 1 296 ? -5.181 15.246 -2.117 1.00 88.38 296 PRO A O 1
ATOM 2319 N N . SER A 1 297 ? -3.597 16.826 -2.258 1.00 93.12 297 SER A N 1
ATOM 2320 C CA . SER A 1 297 ? -2.558 16.031 -1.609 1.00 93.12 297 SER A CA 1
ATOM 2321 C C . SER A 1 297 ? -1.585 16.913 -0.833 1.00 93.12 297 SER A C 1
ATOM 2323 O O . SER A 1 297 ? -1.330 18.055 -1.214 1.00 93.12 297 SER A O 1
ATOM 2325 N N . THR A 1 298 ? -1.046 16.374 0.256 1.00 95.12 298 THR A N 1
ATOM 2326 C CA . THR A 1 298 ? 0.021 16.993 1.046 1.00 95.12 298 THR A CA 1
ATOM 2327 C C . THR A 1 298 ? 1.286 16.180 0.843 1.00 95.12 298 THR A C 1
ATOM 2329 O O . THR A 1 298 ? 1.266 14.972 1.056 1.00 95.12 298 THR A O 1
ATOM 2332 N N . TYR A 1 299 ? 2.387 16.820 0.455 1.00 96.06 299 TYR A N 1
ATOM 2333 C CA . TYR A 1 299 ? 3.676 16.157 0.271 1.00 96.06 299 TYR A CA 1
ATOM 2334 C C . TYR A 1 299 ? 4.667 16.607 1.343 1.00 96.06 299 TYR A C 1
ATOM 2336 O O . TYR A 1 299 ? 4.933 17.800 1.467 1.00 96.06 299 TYR A O 1
ATOM 2344 N N . VAL A 1 300 ? 5.204 15.650 2.100 1.00 95.19 300 VAL A N 1
ATOM 2345 C CA . VAL A 1 300 ? 6.185 15.881 3.167 1.00 95.19 300 VAL A CA 1
ATOM 2346 C C . VAL A 1 300 ? 7.417 15.006 2.892 1.00 95.19 300 VAL A C 1
ATOM 2348 O O . VAL A 1 300 ? 7.391 13.811 3.197 1.00 95.19 300 VAL A O 1
ATOM 2351 N N . PRO A 1 301 ? 8.474 15.539 2.254 1.00 94.25 301 PRO A N 1
ATOM 2352 C CA . PRO A 1 301 ? 9.676 14.766 1.941 1.00 94.25 301 PRO A CA 1
ATOM 2353 C C . PRO A 1 301 ? 10.514 14.468 3.192 1.00 94.25 301 PRO A C 1
ATOM 2355 O O . PRO A 1 301 ? 10.647 15.319 4.067 1.00 94.25 301 PRO A O 1
ATOM 2358 N N . ASP A 1 302 ? 11.130 13.285 3.239 1.00 90.00 302 ASP A N 1
ATOM 2359 C CA . ASP A 1 302 ? 12.116 12.905 4.256 1.00 90.00 302 ASP A CA 1
ATOM 2360 C C . ASP A 1 302 ? 13.532 13.146 3.733 1.00 90.00 302 ASP A C 1
ATOM 2362 O O . ASP A 1 302 ? 14.017 12.418 2.869 1.00 90.00 302 ASP A O 1
ATOM 2366 N N . ALA A 1 303 ? 14.188 14.184 4.252 1.00 90.19 303 ALA A N 1
ATOM 2367 C CA . ALA A 1 303 ? 15.539 14.567 3.850 1.00 90.19 303 ALA A CA 1
ATOM 2368 C C . ALA A 1 303 ? 16.649 13.773 4.563 1.00 90.19 303 ALA A C 1
ATOM 2370 O O . ALA A 1 303 ? 17.823 13.917 4.221 1.00 90.19 303 ALA A O 1
ATOM 2371 N N . ASN A 1 304 ? 16.319 12.949 5.563 1.00 83.75 304 ASN A N 1
ATOM 2372 C CA . ASN A 1 304 ? 17.316 12.185 6.306 1.00 83.75 304 ASN A CA 1
ATOM 2373 C C . ASN A 1 304 ? 17.815 11.014 5.443 1.00 83.75 304 ASN A C 1
ATOM 2375 O O . ASN A 1 304 ? 16.998 10.169 5.100 1.00 83.75 304 ASN A O 1
ATOM 2379 N N . PRO A 1 305 ? 19.108 10.887 5.102 1.00 81.56 305 PRO A N 1
ATOM 2380 C CA . PRO A 1 305 ? 19.584 9.932 4.098 1.00 81.56 305 PRO A CA 1
ATOM 2381 C C . PRO A 1 305 ? 19.567 8.475 4.596 1.00 81.56 305 PRO A C 1
ATOM 2383 O O . PRO A 1 305 ? 20.592 7.887 4.939 1.00 81.56 305 PRO A O 1
ATOM 2386 N N . ARG A 1 306 ? 18.378 7.868 4.635 1.00 77.88 306 ARG A N 1
ATOM 2387 C CA . ARG A 1 306 ? 18.136 6.500 5.130 1.00 77.88 306 ARG A CA 1
ATOM 2388 C C . ARG A 1 306 ? 17.831 5.505 4.011 1.00 77.88 306 ARG A C 1
ATOM 2390 O O . ARG A 1 306 ? 17.791 4.299 4.273 1.00 77.88 306 ARG A O 1
ATOM 2397 N N . GLY A 1 307 ? 17.663 6.000 2.783 1.00 83.88 307 GLY A N 1
ATOM 2398 C CA . GLY A 1 307 ? 17.308 5.206 1.612 1.00 83.88 307 GLY A CA 1
ATOM 2399 C C . GLY A 1 307 ? 15.896 4.631 1.728 1.00 83.88 307 GLY A C 1
ATOM 2400 O O . GLY A 1 307 ? 15.018 5.241 2.332 1.00 83.88 307 GLY A O 1
ATOM 2401 N N . HIS A 1 308 ? 15.676 3.440 1.165 1.00 80.88 308 HIS A N 1
ATOM 2402 C CA . HIS A 1 308 ? 14.358 2.796 1.089 1.00 80.88 308 HIS A CA 1
ATOM 2403 C C . HIS A 1 308 ? 13.919 2.201 2.437 1.00 80.88 308 HIS A C 1
ATOM 2405 O O . HIS A 1 308 ? 13.935 0.984 2.643 1.00 80.88 308 HIS A O 1
ATOM 2411 N N . LYS A 1 309 ? 13.562 3.068 3.385 1.00 78.50 309 LYS A N 1
ATOM 2412 C CA . LYS A 1 309 ? 13.089 2.715 4.729 1.00 78.50 309 LYS A CA 1
ATOM 2413 C C . LYS A 1 309 ? 11.906 3.594 5.118 1.00 78.50 309 LYS A C 1
ATOM 2415 O O . LYS A 1 309 ? 11.770 4.718 4.645 1.00 78.50 309 LYS A O 1
ATOM 2420 N N . VAL A 1 310 ? 11.065 3.087 6.014 1.00 73.88 310 VAL A N 1
ATOM 2421 C CA . VAL A 1 310 ? 10.007 3.890 6.635 1.00 73.88 310 VAL A CA 1
ATOM 2422 C C . VAL A 1 310 ? 10.645 5.059 7.387 1.00 73.88 310 VAL A C 1
ATOM 2424 O O . VAL A 1 310 ? 11.659 4.886 8.068 1.00 73.88 310 VAL A O 1
ATOM 2427 N N . THR A 1 311 ? 10.057 6.246 7.250 1.00 75.44 311 THR A N 1
ATOM 2428 C CA . THR A 1 311 ? 10.526 7.437 7.953 1.00 75.44 311 THR A CA 1
ATOM 2429 C C . THR A 1 311 ? 10.425 7.256 9.467 1.00 75.44 311 THR A C 1
ATOM 2431 O O . THR A 1 311 ? 9.428 6.759 9.989 1.00 75.44 311 THR A O 1
ATOM 2434 N N . LEU A 1 312 ? 11.474 7.676 10.169 1.00 76.44 312 LEU A N 1
ATOM 2435 C CA . LEU A 1 312 ? 11.476 7.847 11.624 1.00 76.44 312 LEU A CA 1
ATOM 2436 C C . LEU A 1 312 ? 11.668 9.324 11.982 1.00 76.44 312 LEU A C 1
ATOM 2438 O O . LEU A 1 312 ? 12.126 9.644 13.073 1.00 76.44 312 LEU A O 1
ATOM 2442 N N . ASP A 1 313 ? 11.443 10.221 11.020 1.00 78.75 313 ASP A N 1
ATOM 2443 C CA . ASP A 1 313 ? 11.547 11.652 11.258 1.00 78.75 313 ASP A CA 1
ATOM 2444 C C . ASP A 1 313 ? 10.354 12.120 12.116 1.00 78.75 313 ASP A C 1
ATOM 2446 O O . ASP A 1 313 ? 9.204 11.922 11.704 1.00 78.75 313 ASP A O 1
ATOM 2450 N N . PRO A 1 314 ? 10.585 12.708 13.306 1.00 78.56 314 PRO A N 1
ATOM 2451 C CA . PRO A 1 314 ? 9.504 13.141 14.185 1.00 78.56 314 PRO A CA 1
ATOM 2452 C C . PRO A 1 314 ? 8.556 14.164 13.550 1.00 78.56 314 PRO A C 1
ATOM 2454 O O . PRO A 1 314 ? 7.362 14.135 13.850 1.00 78.56 314 PRO A O 1
ATOM 2457 N N . GLU A 1 315 ? 9.045 15.041 12.669 1.00 84.06 315 GLU A N 1
ATOM 2458 C CA . GLU A 1 315 ? 8.211 16.043 11.999 1.00 84.06 315 GLU A CA 1
ATOM 2459 C C . GLU A 1 315 ? 7.256 15.373 11.011 1.00 84.06 315 GLU A C 1
ATOM 2461 O O . GLU A 1 315 ? 6.062 15.682 10.971 1.00 84.06 315 GLU A O 1
ATOM 2466 N N . ILE A 1 316 ? 7.752 14.380 10.272 1.00 83.62 316 ILE A N 1
ATOM 2467 C CA . ILE A 1 316 ? 6.958 13.633 9.291 1.00 83.62 316 ILE A CA 1
ATOM 2468 C C . ILE A 1 316 ? 5.945 12.732 9.992 1.00 83.62 316 ILE A C 1
ATOM 2470 O O . ILE A 1 316 ? 4.771 12.716 9.619 1.00 83.62 316 ILE A O 1
ATOM 2474 N N . LEU A 1 317 ? 6.356 12.036 11.055 1.00 83.19 317 LEU A N 1
ATOM 2475 C CA . LEU A 1 317 ? 5.448 11.247 11.892 1.00 83.19 317 LEU A CA 1
ATOM 2476 C C . LEU A 1 317 ? 4.378 12.128 12.561 1.00 83.19 317 LEU A C 1
ATOM 2478 O O . LEU A 1 317 ? 3.212 11.726 12.665 1.00 83.19 317 LEU A O 1
ATOM 2482 N N . GLY A 1 318 ? 4.745 13.347 12.967 1.00 80.94 318 GLY A N 1
ATOM 2483 C CA . GLY A 1 318 ? 3.824 14.362 13.470 1.00 80.94 318 GLY A CA 1
ATOM 2484 C C . GLY A 1 318 ? 2.798 14.783 12.416 1.00 80.94 318 GLY A C 1
ATOM 2485 O O . GLY A 1 318 ? 1.594 14.740 12.681 1.00 80.94 318 GLY A O 1
ATOM 2486 N N . ALA A 1 319 ? 3.250 15.099 11.200 1.00 86.00 319 ALA A N 1
ATOM 2487 C CA . ALA A 1 319 ? 2.383 15.448 10.075 1.00 86.00 319 ALA A CA 1
ATOM 2488 C C . ALA A 1 319 ? 1.434 14.297 9.693 1.00 86.00 319 ALA A C 1
ATOM 2490 O O . ALA A 1 319 ? 0.237 14.520 9.504 1.00 86.00 319 ALA A O 1
ATOM 2491 N N . MET A 1 320 ? 1.938 13.057 9.650 1.00 87.38 320 MET A N 1
ATOM 2492 C CA . MET A 1 320 ? 1.139 11.848 9.418 1.00 87.38 320 MET A CA 1
ATOM 2493 C C . MET A 1 320 ? 0.054 11.672 10.484 1.00 87.38 320 MET A C 1
ATOM 2495 O O . MET A 1 320 ? -1.106 11.419 10.155 1.00 87.38 320 MET A O 1
ATOM 2499 N N . THR A 1 321 ? 0.410 11.841 11.758 1.00 85.06 321 THR A N 1
ATOM 2500 C CA . THR A 1 321 ? -0.536 11.724 12.875 1.00 85.06 321 THR A CA 1
ATOM 2501 C C . THR A 1 321 ? -1.615 12.802 12.809 1.00 85.06 321 THR A C 1
ATOM 2503 O O . THR A 1 321 ? -2.797 12.485 12.938 1.00 85.06 321 THR A O 1
ATOM 2506 N N . ALA A 1 322 ? -1.235 14.060 12.571 1.00 85.94 322 ALA A N 1
ATOM 2507 C CA . ALA A 1 322 ? -2.175 15.173 12.453 1.00 85.94 322 ALA A CA 1
ATOM 2508 C C . ALA A 1 322 ? -3.154 14.970 11.286 1.00 85.94 322 ALA A C 1
ATOM 2510 O O . ALA A 1 322 ? -4.363 15.148 11.449 1.00 85.94 322 ALA A O 1
ATOM 2511 N N . TYR A 1 323 ? -2.643 14.529 10.134 1.00 91.75 323 TYR A N 1
ATOM 2512 C CA . TYR A 1 323 ? -3.455 14.187 8.969 1.00 91.75 323 TYR A CA 1
ATOM 2513 C C . TYR A 1 323 ? -4.466 13.074 9.274 1.00 91.75 323 TYR A C 1
ATOM 2515 O O . TYR A 1 323 ? -5.646 13.216 8.950 1.00 91.75 323 TYR A O 1
ATOM 2523 N N . LEU A 1 324 ? -4.031 11.987 9.920 1.00 88.38 324 LEU A N 1
ATOM 2524 C CA . LEU A 1 324 ? -4.922 10.878 10.261 1.00 88.38 324 LEU A CA 1
ATOM 2525 C C . LEU A 1 324 ? -5.987 11.298 11.272 1.00 88.38 324 LEU A C 1
ATOM 2527 O O . LEU A 1 324 ? -7.151 10.966 11.073 1.00 88.38 324 LEU A O 1
ATOM 2531 N N . ARG A 1 325 ? -5.638 12.073 12.306 1.00 87.06 325 ARG A N 1
ATOM 2532 C CA . ARG A 1 325 ? -6.613 12.557 13.300 1.00 87.06 325 ARG A CA 1
ATOM 2533 C C . ARG A 1 325 ? -7.703 13.400 12.668 1.00 87.06 325 ARG A C 1
ATOM 2535 O O . ARG A 1 325 ? -8.874 13.101 12.846 1.00 87.06 325 ARG A O 1
ATOM 2542 N N . ALA A 1 326 ? -7.323 14.359 11.828 1.00 90.56 326 ALA A N 1
ATOM 2543 C CA . ALA A 1 326 ? -8.270 15.226 11.130 1.00 90.56 326 ALA A CA 1
ATOM 2544 C C . ALA A 1 326 ? -9.281 14.470 10.240 1.00 90.56 326 ALA A C 1
ATOM 2546 O O . ALA A 1 326 ? -10.261 15.057 9.784 1.00 90.56 326 ALA A O 1
ATOM 2547 N N . ARG A 1 327 ? -9.028 13.192 9.936 1.00 90.00 327 ARG A N 1
ATOM 2548 C CA . ARG A 1 327 ? -9.856 12.358 9.055 1.00 90.00 327 ARG A CA 1
ATOM 2549 C C . ARG A 1 327 ? -10.557 11.215 9.774 1.00 90.00 327 ARG A C 1
ATOM 2551 O O . ARG A 1 327 ? -11.611 10.777 9.316 1.00 90.00 327 ARG A O 1
ATOM 2558 N N . LEU A 1 328 ? -9.948 10.701 10.836 1.00 87.00 328 LEU A N 1
ATOM 2559 C CA . LEU A 1 328 ? -10.369 9.482 11.514 1.00 87.00 328 LEU A CA 1
ATOM 2560 C C . LEU A 1 328 ? -10.945 9.730 12.905 1.00 87.00 328 LEU A C 1
ATOM 2562 O O . LEU A 1 328 ? -11.595 8.825 13.407 1.00 87.00 328 LEU A O 1
ATOM 2566 N N . GLU A 1 329 ? -10.757 10.902 13.511 1.00 84.19 329 GLU A N 1
ATOM 2567 C CA . GLU A 1 329 ? -11.533 11.348 14.682 1.00 84.19 329 GLU A CA 1
ATOM 2568 C C . GLU A 1 329 ? -12.855 11.962 14.197 1.00 84.19 329 GLU A C 1
ATOM 2570 O O . GLU A 1 329 ? -13.934 11.512 14.647 1.00 84.19 329 GLU A O 1
#